Protein AF-A0A2V9QFV8-F1 (afdb_monomer)

Sequence (300 aa):
MTVFAVRDIGLRIAFPLWNANSLIAIIWGTLLFKELHRAGWLRWLGVVGGAVVMFAGALLLSLVSTSHSASEHPIRGVASALGAGLMFGSQYIPFRKAYITGLNPFTFLTFFTFGEMTTMTIVAVSFTGGWWPFWHQLTINSTILFWPLLGGFMWVVGDLFQNYAAKYVGISRGIPLSNTNQLWGLIWATMVFSELRGLTSNVYAQVAGGSLLMAAGALAIAFSSATANEYSSWKKAAQRESDLYGIEPAYVVARMEGRDVHASSARRTWLDWVLIGGATCIFVGFGVIARVPQMEIQWG

Structure (mmCIF, N/CA/C/O backbone):
data_AF-A0A2V9QFV8-F1
#
_entry.id   AF-A0A2V9QFV8-F1
#
loop_
_atom_site.group_PDB
_atom_site.id
_atom_site.type_symbol
_atom_site.label_atom_id
_atom_site.label_alt_id
_atom_site.label_comp_id
_atom_site.label_asym_id
_atom_site.label_entity_id
_atom_site.label_seq_id
_atom_site.pdbx_PDB_ins_code
_atom_site.Cartn_x
_atom_site.Cartn_y
_atom_site.Cartn_z
_atom_site.occupancy
_atom_site.B_iso_or_equiv
_atom_site.auth_seq_id
_atom_site.auth_comp_id
_atom_site.auth_asym_id
_atom_site.auth_atom_id
_atom_site.pdbx_PDB_model_num
ATOM 1 N N . MET A 1 1 ? -1.175 7.360 -12.690 1.00 49.62 1 MET A N 1
ATOM 2 C CA . MET A 1 1 ? -0.666 8.519 -11.915 1.00 49.62 1 MET A CA 1
ATOM 3 C C . MET A 1 1 ? 0.676 8.227 -11.270 1.00 49.62 1 MET A C 1
ATOM 5 O O . MET A 1 1 ? 1.599 8.986 -11.490 1.00 49.62 1 MET A O 1
ATOM 9 N N . THR A 1 2 ? 0.834 7.104 -10.576 1.00 48.47 2 THR A N 1
ATOM 10 C CA . THR A 1 2 ? 2.111 6.649 -9.993 1.00 48.47 2 THR A CA 1
ATOM 11 C C . THR A 1 2 ? 3.197 6.381 -11.028 1.00 48.47 2 THR A C 1
ATOM 13 O O . THR A 1 2 ? 4.322 6.822 -10.857 1.00 48.47 2 THR A O 1
ATOM 16 N N . VAL A 1 3 ? 2.839 5.749 -12.149 1.00 55.06 3 VAL A N 1
ATOM 17 C CA . VAL A 1 3 ? 3.748 5.543 -13.291 1.00 55.06 3 VAL A CA 1
ATOM 18 C C . VAL A 1 3 ? 4.227 6.879 -13.872 1.00 55.06 3 VAL A C 1
ATOM 20 O O . VAL A 1 3 ? 5.403 7.028 -14.177 1.00 55.06 3 VAL A O 1
ATOM 23 N N . PHE A 1 4 ? 3.342 7.877 -13.962 1.00 51.84 4 PHE A N 1
ATOM 24 C CA . PHE A 1 4 ? 3.698 9.225 -14.422 1.00 51.84 4 PHE A CA 1
ATOM 25 C C . PHE A 1 4 ? 4.537 9.986 -13.389 1.00 51.84 4 PHE A C 1
ATOM 27 O O . PHE A 1 4 ? 5.495 10.642 -13.770 1.00 51.84 4 PHE A O 1
ATOM 34 N N . ALA A 1 5 ? 4.250 9.830 -12.093 1.00 47.91 5 ALA A N 1
ATOM 35 C CA . ALA A 1 5 ? 5.069 10.383 -11.017 1.00 47.91 5 ALA A CA 1
ATOM 36 C C . ALA A 1 5 ? 6.492 9.815 -11.073 1.00 47.91 5 ALA A C 1
ATOM 38 O O . ALA A 1 5 ? 7.461 10.559 -11.152 1.00 47.91 5 ALA A O 1
ATOM 39 N N . VAL A 1 6 ? 6.624 8.491 -11.120 1.00 52.66 6 VAL A N 1
ATOM 40 C CA . VAL A 1 6 ? 7.926 7.825 -11.207 1.00 52.66 6 VAL A CA 1
ATOM 41 C C . VAL A 1 6 ? 8.680 8.227 -12.476 1.00 52.66 6 VAL A C 1
ATOM 43 O O . VAL A 1 6 ? 9.885 8.444 -12.409 1.00 52.66 6 VAL A O 1
ATOM 46 N N . ARG A 1 7 ? 7.986 8.384 -13.608 1.00 50.09 7 ARG A N 1
ATOM 47 C CA . ARG A 1 7 ? 8.595 8.821 -14.869 1.00 50.09 7 ARG A CA 1
ATOM 48 C C . ARG A 1 7 ? 9.060 10.282 -14.839 1.00 50.09 7 ARG A C 1
ATOM 50 O O . ARG A 1 7 ? 10.150 10.565 -15.314 1.00 50.09 7 ARG A O 1
ATOM 57 N N . ASP A 1 8 ? 8.250 11.194 -14.299 1.00 44.84 8 ASP A N 1
ATOM 58 C CA . ASP A 1 8 ? 8.458 12.640 -14.471 1.00 44.84 8 ASP A CA 1
ATOM 59 C C . ASP A 1 8 ? 9.279 13.274 -13.324 1.00 44.84 8 ASP A C 1
ATOM 61 O O . ASP A 1 8 ? 9.986 14.256 -13.545 1.00 44.84 8 ASP A O 1
ATOM 65 N N . ILE A 1 9 ? 9.224 12.727 -12.102 1.00 46.97 9 ILE A N 1
ATOM 66 C CA . ILE A 1 9 ? 9.982 13.218 -10.925 1.00 46.97 9 ILE A CA 1
ATOM 67 C C . ILE A 1 9 ? 10.899 12.158 -10.296 1.00 46.97 9 ILE A C 1
ATOM 69 O O . ILE A 1 9 ? 11.583 12.442 -9.312 1.00 46.97 9 ILE A O 1
ATOM 73 N N . GLY A 1 10 ? 10.940 10.944 -10.855 1.00 50.09 10 GLY A N 1
ATOM 74 C CA . GLY A 1 10 ? 11.723 9.832 -10.319 1.00 50.09 10 GLY A CA 1
ATOM 75 C C . GLY A 1 10 ? 11.104 9.203 -9.064 1.00 50.09 10 GLY A C 1
ATOM 76 O O . GLY A 1 10 ? 10.300 9.812 -8.352 1.00 50.09 10 GLY A O 1
ATOM 77 N N . LEU A 1 11 ? 11.525 7.972 -8.739 1.00 51.72 11 LEU A N 1
ATOM 78 C CA . LEU A 1 11 ? 11.133 7.282 -7.493 1.00 51.72 11 LEU A CA 1
ATOM 79 C C . LEU A 1 11 ? 11.431 8.149 -6.247 1.00 51.72 11 LEU A C 1
ATOM 81 O O . LEU A 1 11 ? 10.652 8.169 -5.299 1.00 51.72 11 LEU A O 1
ATOM 85 N N . ARG A 1 12 ? 12.506 8.944 -6.295 1.00 48.94 12 ARG A N 1
ATOM 86 C CA . ARG A 1 12 ? 13.067 9.745 -5.191 1.00 48.94 12 ARG A CA 1
ATOM 87 C C . ARG A 1 12 ? 12.146 10.858 -4.649 1.00 48.94 12 ARG A C 1
ATOM 89 O O . ARG A 1 12 ? 12.230 11.194 -3.467 1.00 48.94 12 ARG A O 1
ATOM 96 N N . ILE A 1 13 ? 11.251 11.407 -5.477 1.00 50.75 13 ILE A N 1
ATOM 97 C CA . ILE A 1 13 ? 10.273 12.449 -5.084 1.00 50.75 13 ILE A CA 1
ATOM 98 C C . ILE A 1 13 ? 8.866 11.851 -4.928 1.00 50.75 13 ILE A C 1
ATOM 100 O O . ILE A 1 13 ? 8.095 12.268 -4.061 1.00 50.75 13 ILE A O 1
ATOM 104 N N . ALA A 1 14 ? 8.531 10.831 -5.724 1.00 54.00 14 ALA A N 1
ATOM 105 C CA . ALA A 1 14 ? 7.216 10.197 -5.689 1.00 54.00 14 ALA A CA 1
ATOM 106 C C . ALA A 1 14 ? 6.939 9.467 -4.359 1.00 54.00 14 ALA A C 1
ATOM 108 O O . ALA A 1 14 ? 5.840 9.587 -3.822 1.00 54.00 14 ALA A O 1
ATOM 109 N N . PHE A 1 15 ? 7.927 8.758 -3.802 1.00 57.16 15 PHE A N 1
ATOM 110 C CA . PHE A 1 15 ? 7.812 7.998 -2.543 1.00 57.16 15 PHE A CA 1
ATOM 111 C C . PHE A 1 15 ? 7.379 8.825 -1.306 1.00 57.16 15 PHE A C 1
ATOM 113 O O . PHE A 1 15 ? 6.450 8.438 -0.598 1.00 57.16 15 PHE A O 1
ATOM 120 N N . PRO A 1 16 ? 8.002 9.973 -1.012 1.00 55.47 16 PRO A N 1
ATOM 121 C CA . PRO A 1 16 ? 7.642 10.803 0.141 1.00 55.47 16 PRO A CA 1
ATOM 122 C C . PRO A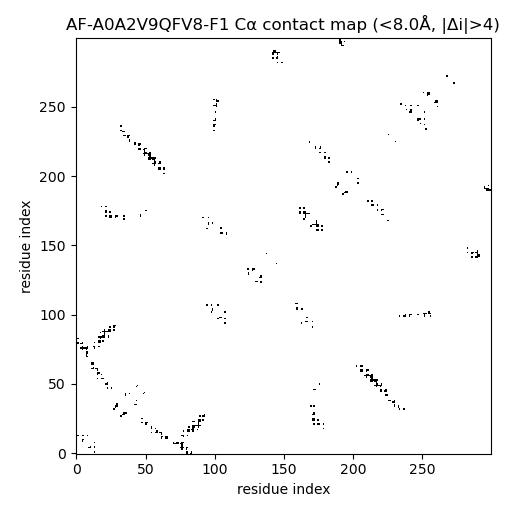 1 16 ? 6.298 11.511 -0.017 1.00 55.47 16 PRO A C 1
ATOM 124 O O . PRO A 1 16 ? 5.521 11.562 0.932 1.00 55.47 16 PRO A O 1
ATOM 127 N N . LEU A 1 17 ? 5.955 11.965 -1.222 1.00 59.50 17 LEU A N 1
ATOM 128 C CA . LEU A 1 17 ? 4.604 12.458 -1.513 1.00 59.50 17 LEU A CA 1
ATOM 129 C C . LEU A 1 17 ? 3.553 11.351 -1.353 1.00 59.50 17 LEU A C 1
ATOM 131 O O . LEU A 1 17 ? 2.441 11.609 -0.897 1.00 59.50 17 LEU A O 1
ATOM 135 N N . TRP A 1 18 ? 3.930 10.101 -1.623 1.00 64.19 18 TRP A N 1
ATOM 136 C CA . TRP A 1 18 ? 3.099 8.938 -1.338 1.00 64.19 18 TRP A CA 1
ATOM 137 C C . TRP A 1 18 ? 2.819 8.746 0.156 1.00 64.19 18 TRP A C 1
ATOM 139 O O . TRP A 1 18 ? 1.713 8.328 0.484 1.00 64.19 18 TRP A O 1
ATOM 149 N N . ASN A 1 19 ? 3.735 9.120 1.063 1.00 65.81 19 ASN A N 1
ATOM 150 C CA . ASN A 1 19 ? 3.506 9.050 2.519 1.00 65.81 19 ASN A CA 1
ATOM 151 C C . ASN A 1 19 ? 2.372 9.948 3.002 1.00 65.81 19 ASN A C 1
ATOM 153 O O . ASN A 1 19 ? 1.821 9.709 4.080 1.00 65.81 19 ASN A O 1
ATOM 157 N N . ALA A 1 20 ? 1.988 10.960 2.219 1.00 66.06 20 ALA A N 1
ATOM 158 C CA . ALA A 1 20 ? 0.793 11.740 2.513 1.00 66.06 20 ALA A CA 1
ATOM 159 C C . ALA A 1 20 ? -0.456 10.841 2.601 1.00 66.06 20 ALA A C 1
ATOM 161 O O . ALA A 1 20 ? -1.407 11.195 3.297 1.00 66.06 20 ALA A O 1
ATOM 162 N N . ASN A 1 21 ? -0.435 9.645 1.988 1.00 73.56 21 ASN A N 1
ATOM 163 C CA . ASN A 1 21 ? -1.492 8.645 2.124 1.00 73.56 21 ASN A CA 1
ATOM 164 C C . ASN A 1 21 ? -1.805 8.301 3.589 1.00 73.56 21 ASN A C 1
ATOM 166 O O . ASN A 1 21 ? -2.965 8.084 3.915 1.00 73.56 21 ASN A O 1
ATOM 170 N N . SER A 1 22 ? -0.807 8.297 4.476 1.00 72.44 22 SER A N 1
ATOM 171 C CA . SER A 1 22 ? -0.942 7.906 5.878 1.00 72.44 22 SER A CA 1
ATOM 172 C C . SER A 1 22 ? -1.619 9.016 6.675 1.00 72.44 22 SER A C 1
ATOM 174 O O . SER A 1 22 ? -2.499 8.746 7.489 1.00 72.44 22 SER A O 1
ATOM 176 N N . LEU A 1 23 ? -1.290 10.276 6.373 1.00 78.06 23 LEU A N 1
ATOM 177 C CA . LEU A 1 23 ? -1.975 11.443 6.933 1.00 78.06 23 LEU A CA 1
ATOM 178 C C . LEU A 1 23 ? -3.434 11.495 6.465 1.00 78.06 23 LEU A C 1
ATOM 180 O O . LEU A 1 23 ? -4.340 11.664 7.279 1.00 78.06 23 LEU A O 1
ATOM 184 N N . ILE A 1 24 ? -3.676 11.268 5.172 1.00 77.81 24 ILE A N 1
ATOM 185 C CA . ILE A 1 24 ? -5.025 11.222 4.591 1.00 77.81 24 ILE A CA 1
ATOM 186 C C . ILE A 1 24 ? -5.833 10.054 5.177 1.00 77.81 24 ILE A C 1
ATOM 188 O O . ILE A 1 24 ? -7.003 10.222 5.515 1.00 77.81 24 ILE A O 1
ATOM 192 N N . ALA A 1 25 ? -5.208 8.894 5.384 1.00 72.44 25 ALA A N 1
ATOM 193 C CA . ALA A 1 25 ? -5.832 7.747 6.037 1.00 72.44 25 ALA A CA 1
ATOM 194 C C . ALA A 1 25 ? -6.237 8.059 7.487 1.00 72.44 25 ALA A C 1
ATOM 196 O O . ALA A 1 25 ? -7.326 7.677 7.913 1.00 72.44 25 ALA A O 1
ATOM 197 N N . ILE A 1 26 ? -5.407 8.786 8.244 1.00 77.19 26 ILE A N 1
ATOM 198 C CA . ILE A 1 26 ? -5.740 9.233 9.607 1.00 77.19 26 ILE A CA 1
ATOM 199 C C . ILE A 1 26 ? -6.903 10.235 9.583 1.00 77.19 26 ILE A C 1
ATOM 201 O O . ILE A 1 26 ? -7.826 10.116 10.391 1.00 77.19 26 ILE A O 1
ATOM 205 N N . ILE A 1 27 ? -6.916 11.177 8.635 1.00 80.38 27 ILE A N 1
ATOM 206 C CA . ILE A 1 27 ? -8.028 12.124 8.453 1.00 80.38 27 ILE A CA 1
ATOM 207 C C . ILE A 1 27 ? -9.335 11.366 8.179 1.00 80.38 27 ILE A C 1
ATOM 209 O O . ILE A 1 27 ? -10.336 11.593 8.855 1.00 80.38 27 ILE A O 1
ATOM 213 N N . TRP A 1 28 ? -9.340 10.403 7.256 1.00 76.88 28 TRP A N 1
ATOM 214 C CA . TRP A 1 28 ? -10.547 9.622 6.978 1.00 76.88 28 TRP A CA 1
ATOM 215 C C . TRP A 1 28 ? -10.947 8.692 8.128 1.00 76.88 28 TRP A C 1
ATOM 217 O O . TRP A 1 28 ? -12.133 8.593 8.446 1.00 76.88 28 TRP A O 1
ATOM 227 N N . GLY A 1 29 ? -9.977 8.062 8.796 1.00 69.94 29 GLY A N 1
ATOM 228 C CA . GLY A 1 29 ? -10.193 7.253 9.999 1.00 69.94 29 GLY A CA 1
ATOM 229 C C . GLY A 1 29 ? -10.891 8.042 11.109 1.00 69.94 29 GLY A C 1
ATOM 230 O O . GLY A 1 29 ? -11.878 7.583 11.691 1.00 69.94 29 GLY A O 1
ATOM 231 N N . THR A 1 30 ? -10.429 9.268 11.352 1.00 73.62 30 THR A N 1
ATOM 232 C CA . THR A 1 30 ? -10.993 10.163 12.372 1.00 73.62 30 THR A CA 1
ATOM 233 C C . THR A 1 30 ? -12.361 10.724 11.975 1.00 73.62 30 THR A C 1
ATOM 235 O O . THR A 1 30 ? -13.278 10.699 12.797 1.00 73.62 30 THR A O 1
ATOM 238 N N . LEU A 1 31 ? -12.544 11.174 10.728 1.00 74.94 31 LEU A N 1
ATOM 239 C CA . LEU A 1 31 ? -13.792 11.800 10.269 1.00 74.94 31 LEU A CA 1
ATOM 240 C C . LEU A 1 31 ? -14.931 10.797 10.030 1.00 74.94 31 LEU A C 1
ATOM 242 O O . LEU A 1 31 ? -16.043 11.001 10.518 1.00 74.94 31 LEU A O 1
ATOM 246 N N . LEU A 1 32 ? -14.677 9.714 9.287 1.00 68.88 32 LEU A N 1
ATOM 247 C CA . LEU A 1 32 ? -15.729 8.792 8.832 1.00 68.88 32 LEU A CA 1
ATOM 248 C C . LEU A 1 32 ? -15.987 7.654 9.818 1.00 68.88 32 LEU A C 1
ATOM 250 O O . LEU A 1 32 ? -17.136 7.256 10.029 1.00 68.88 32 LEU A O 1
ATOM 254 N N . PHE A 1 33 ? -14.925 7.146 10.443 1.00 68.06 33 PHE A N 1
ATOM 255 C CA . PHE A 1 33 ? -14.995 5.979 11.325 1.00 68.06 33 PHE A CA 1
ATOM 256 C C . PHE A 1 33 ? -14.918 6.346 12.811 1.00 68.06 33 PHE A C 1
ATOM 258 O O . PHE A 1 33 ? -15.061 5.471 13.667 1.00 68.06 33 PHE A O 1
ATOM 265 N N . LYS A 1 34 ? -14.744 7.640 13.130 1.00 67.44 34 LYS A N 1
ATOM 266 C CA . LYS A 1 34 ? -14.573 8.151 14.500 1.00 67.44 34 LYS A CA 1
ATOM 267 C C . LYS A 1 34 ? -13.474 7.400 15.262 1.00 67.44 34 LYS A C 1
ATOM 269 O O . LYS A 1 34 ? -13.554 7.229 16.483 1.00 67.44 34 LYS A O 1
ATOM 274 N N . GLU A 1 35 ? -12.450 6.939 14.542 1.00 63.59 35 GLU A N 1
ATOM 275 C CA . GLU A 1 35 ? -11.231 6.401 15.138 1.00 63.59 35 GLU A CA 1
ATOM 276 C C . GLU A 1 35 ? -10.559 7.540 15.922 1.00 63.59 35 GLU A C 1
ATOM 278 O O . GLU A 1 35 ? -10.618 8.696 15.516 1.00 63.59 35 GLU A O 1
ATOM 283 N N . LEU A 1 36 ? -10.014 7.246 17.105 1.00 62.50 36 LEU A N 1
ATOM 284 C CA . LEU A 1 36 ? -9.445 8.224 18.052 1.00 62.50 36 LEU A CA 1
ATOM 285 C C . LEU A 1 36 ? -10.424 9.185 18.764 1.00 62.50 36 LEU A C 1
ATOM 287 O O . LEU A 1 36 ? -9.995 9.892 19.670 1.00 62.50 36 LEU A O 1
ATOM 291 N N . HIS A 1 37 ? -11.734 9.185 18.480 1.00 61.59 37 HIS A N 1
ATOM 292 C CA . HIS A 1 37 ? -12.689 10.122 19.117 1.00 61.59 37 HIS A CA 1
ATOM 293 C C . HIS A 1 37 ? -12.835 9.943 20.646 1.00 61.59 37 HIS A C 1
ATOM 295 O O . HIS A 1 37 ? -13.287 10.840 21.350 1.00 61.59 37 HIS A O 1
ATOM 301 N N . ARG A 1 38 ? -12.463 8.770 21.172 1.00 60.91 38 ARG A N 1
ATOM 302 C CA . ARG A 1 38 ? -12.381 8.476 22.617 1.00 60.91 38 ARG A CA 1
ATOM 303 C C . ARG A 1 38 ? -10.961 8.125 23.068 1.00 60.91 38 ARG A C 1
ATOM 305 O O . ARG A 1 38 ? -10.776 7.628 24.179 1.00 60.91 38 ARG A O 1
ATOM 312 N N . ALA A 1 39 ? -9.972 8.330 22.202 1.00 59.09 39 ALA A N 1
ATOM 313 C CA . ALA A 1 39 ? -8.581 8.153 22.573 1.00 59.09 39 ALA A CA 1
ATOM 314 C C . ALA A 1 39 ? -8.183 9.306 23.495 1.00 59.09 39 ALA A C 1
ATOM 316 O O . ALA A 1 39 ? -8.445 10.468 23.193 1.00 59.09 39 ALA A O 1
ATOM 317 N N . GLY A 1 40 ? -7.556 8.995 24.631 1.00 67.94 40 GLY A N 1
ATOM 318 C CA . GLY A 1 40 ? -6.970 10.031 25.479 1.00 67.94 40 GLY A CA 1
ATOM 319 C C . GLY A 1 40 ? -5.957 10.874 24.695 1.00 67.94 40 GLY A C 1
ATOM 320 O O . GLY A 1 40 ? -5.329 10.380 23.755 1.00 67.94 40 GLY A O 1
ATOM 321 N N . TRP A 1 41 ? -5.776 12.133 25.100 1.00 73.56 41 TRP A N 1
ATOM 322 C CA . TRP A 1 41 ? -4.974 13.127 24.371 1.00 73.56 41 TRP A CA 1
ATOM 323 C C . TRP A 1 41 ? -3.546 12.643 24.033 1.00 73.56 41 TRP A C 1
ATOM 325 O O . TRP A 1 41 ? -3.060 12.871 22.929 1.00 73.56 41 TRP A O 1
ATOM 335 N N . LEU A 1 42 ? -2.920 11.874 24.936 1.00 70.19 42 LEU A N 1
ATOM 336 C CA . LEU A 1 42 ? -1.587 11.280 24.760 1.00 70.19 42 LEU A CA 1
ATOM 337 C C . LEU A 1 42 ? -1.498 10.344 23.546 1.00 70.19 42 LEU A C 1
ATOM 339 O O . LEU A 1 42 ? -0.464 10.264 22.893 1.00 70.19 42 LEU A O 1
ATOM 343 N N . ARG A 1 43 ? -2.579 9.633 23.215 1.00 71.69 43 ARG A N 1
ATOM 344 C CA . ARG A 1 43 ? -2.611 8.710 22.069 1.00 71.69 43 ARG A CA 1
ATOM 345 C C . ARG A 1 43 ? -2.947 9.411 20.776 1.00 71.69 43 ARG A C 1
ATOM 347 O O . ARG A 1 43 ? -2.434 9.023 19.734 1.00 71.69 43 ARG A O 1
ATOM 354 N N . TRP A 1 44 ? -3.778 10.444 20.853 1.00 78.06 44 TRP A N 1
ATOM 355 C CA . TRP A 1 44 ? -3.993 11.327 19.719 1.00 78.06 44 TRP A CA 1
ATOM 356 C C . TRP A 1 44 ? -2.664 11.966 19.299 1.00 78.06 44 TRP A C 1
ATOM 358 O O . TRP A 1 44 ? -2.292 11.879 18.132 1.00 78.06 44 TRP A O 1
ATOM 368 N N . LEU A 1 45 ? -1.885 12.466 20.266 1.00 78.19 45 LEU A N 1
ATOM 369 C CA . LEU A 1 45 ? -0.510 12.903 20.029 1.00 78.19 45 LEU A CA 1
ATOM 370 C C . LEU A 1 45 ? 0.403 11.784 19.520 1.00 78.19 45 LEU A C 1
ATOM 372 O O . LEU A 1 45 ? 1.178 12.028 18.606 1.00 78.19 45 LEU A O 1
ATOM 376 N N . GLY A 1 46 ? 0.325 10.572 20.072 1.00 76.81 46 GLY A N 1
ATOM 377 C CA . GLY A 1 46 ? 1.147 9.446 19.615 1.00 76.81 46 GLY A CA 1
ATOM 378 C C . GLY A 1 46 ? 0.900 9.077 18.148 1.00 76.81 46 GLY A C 1
ATOM 379 O O . GLY A 1 46 ? 1.850 8.902 17.392 1.00 76.81 46 GLY A O 1
ATOM 380 N N . VAL A 1 47 ? -0.367 9.026 17.720 1.00 74.75 47 VAL A N 1
ATOM 381 C CA . VAL A 1 47 ? -0.733 8.676 16.338 1.00 74.75 47 VAL A CA 1
ATOM 382 C C . VAL A 1 47 ? -0.481 9.832 15.375 1.00 74.75 47 VAL A C 1
ATOM 384 O O . VAL A 1 47 ? 0.193 9.650 14.365 1.00 74.75 47 VAL A O 1
ATOM 387 N N . VAL A 1 48 ? -1.003 11.024 15.675 1.00 80.69 48 VAL A N 1
ATOM 388 C CA . VAL A 1 48 ? -0.876 12.188 14.786 1.00 80.69 48 VAL A CA 1
ATOM 389 C C . VAL A 1 48 ? 0.557 12.706 14.790 1.00 80.69 48 VAL A C 1
ATOM 391 O O . VAL A 1 48 ? 1.134 12.918 13.728 1.00 80.69 48 VAL A O 1
ATOM 394 N N . GLY A 1 49 ? 1.163 12.847 15.969 1.00 81.50 49 GLY A N 1
ATOM 395 C CA . GLY A 1 49 ? 2.563 13.236 16.111 1.00 81.50 49 GLY A CA 1
ATOM 396 C C . GLY A 1 49 ? 3.500 12.205 15.492 1.00 81.50 49 GLY A C 1
ATOM 397 O O . GLY A 1 49 ? 4.378 12.583 14.724 1.00 81.50 49 GLY A O 1
ATOM 398 N N . GLY A 1 50 ? 3.267 10.909 15.723 1.00 79.62 50 GLY A N 1
ATOM 399 C CA . GLY A 1 50 ? 4.030 9.841 15.076 1.00 79.62 50 GLY A CA 1
ATOM 400 C C . GLY A 1 50 ? 3.934 9.891 13.551 1.00 79.62 50 GLY A C 1
ATOM 401 O O . GLY A 1 50 ? 4.957 9.833 12.875 1.00 79.62 50 GLY A O 1
ATOM 402 N N . ALA A 1 51 ? 2.738 10.094 12.993 1.00 79.50 51 ALA A N 1
ATOM 403 C CA . ALA A 1 51 ? 2.544 10.191 11.547 1.00 79.50 51 ALA A CA 1
ATOM 404 C C . ALA A 1 51 ? 3.192 11.443 10.936 1.00 79.50 51 ALA A C 1
ATOM 406 O O . ALA A 1 51 ? 3.774 11.364 9.856 1.00 79.50 51 ALA A O 1
ATOM 407 N N . VAL A 1 52 ? 3.144 12.585 11.631 1.00 82.25 52 VAL A N 1
ATOM 408 C CA . VAL A 1 52 ? 3.843 13.812 11.216 1.00 82.25 52 VAL A CA 1
ATOM 409 C C . VAL A 1 52 ? 5.356 13.611 11.248 1.00 82.25 52 VAL A C 1
ATOM 411 O O . VAL A 1 52 ? 6.035 13.999 10.303 1.00 82.25 52 VAL A O 1
ATOM 414 N N . VAL A 1 53 ? 5.889 12.959 12.286 1.00 84.12 53 VAL A N 1
ATOM 415 C CA . VAL A 1 53 ? 7.320 12.638 12.392 1.00 84.12 53 VAL A CA 1
ATOM 416 C C . VAL A 1 53 ? 7.750 11.663 11.292 1.00 84.12 53 VAL A C 1
ATOM 418 O O . VAL A 1 53 ? 8.780 11.888 10.660 1.00 84.12 53 VAL A O 1
ATOM 421 N N . MET A 1 54 ? 6.949 10.632 10.994 1.00 78.00 54 MET A N 1
ATOM 422 C CA . MET A 1 54 ? 7.205 9.728 9.864 1.00 78.00 54 MET A CA 1
ATOM 423 C C . MET A 1 54 ? 7.203 10.475 8.530 1.00 78.00 54 MET A C 1
ATOM 425 O O . MET A 1 54 ? 8.111 10.288 7.723 1.00 78.00 54 MET A O 1
ATOM 429 N N . PHE A 1 55 ? 6.216 11.345 8.308 1.00 80.38 55 PHE A N 1
ATOM 430 C CA . PHE A 1 55 ? 6.128 12.152 7.095 1.00 80.38 55 PHE A CA 1
ATOM 431 C C . PHE A 1 55 ? 7.317 13.112 6.960 1.00 80.38 55 PHE A C 1
ATOM 433 O O . PHE A 1 55 ? 7.891 13.223 5.881 1.00 80.38 55 PHE A O 1
ATOM 440 N N . ALA A 1 56 ? 7.736 13.757 8.052 1.00 81.00 56 ALA A N 1
ATOM 441 C CA . ALA A 1 56 ? 8.912 14.621 8.076 1.00 81.00 56 ALA A CA 1
ATOM 442 C C . ALA A 1 56 ? 10.204 13.838 7.798 1.00 81.00 56 ALA A C 1
ATOM 444 O O . ALA A 1 56 ? 11.031 14.296 7.015 1.00 81.00 56 ALA A O 1
ATOM 445 N N . GLY A 1 57 ? 10.360 12.642 8.378 1.00 74.25 57 GLY A N 1
ATOM 446 C CA . GLY A 1 57 ? 11.482 11.744 8.095 1.00 74.25 57 GLY A CA 1
ATOM 447 C C . GLY A 1 57 ? 11.538 11.342 6.619 1.00 74.25 57 GLY A C 1
ATOM 448 O O . GLY A 1 57 ? 12.584 11.477 5.987 1.00 74.25 57 GLY A O 1
ATOM 449 N N . ALA A 1 58 ? 10.402 10.952 6.038 1.00 71.81 58 ALA A N 1
ATOM 450 C CA . ALA A 1 58 ? 10.303 10.640 4.614 1.00 71.81 58 ALA A CA 1
ATOM 451 C C . ALA A 1 58 ? 10.600 11.862 3.725 1.00 71.81 58 ALA A C 1
ATOM 453 O O . ALA A 1 58 ? 11.309 11.748 2.725 1.00 71.81 58 ALA A O 1
ATOM 454 N N . LEU A 1 59 ? 10.101 13.047 4.093 1.00 73.94 59 LEU A N 1
ATOM 455 C CA . LEU A 1 59 ? 10.367 14.291 3.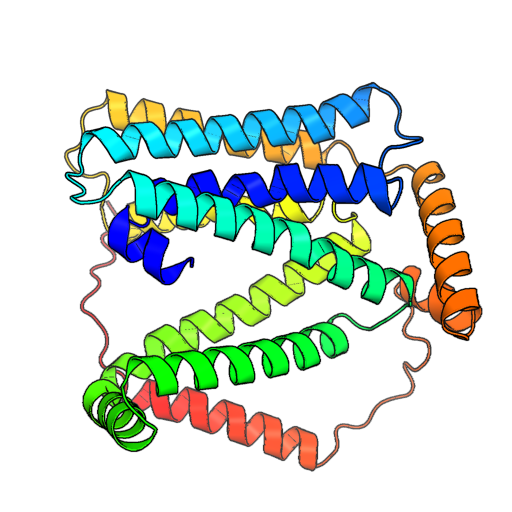370 1.00 73.94 59 LEU A CA 1
ATOM 456 C C . LEU A 1 59 ? 11.855 14.658 3.412 1.00 73.94 59 LEU A C 1
ATOM 458 O O . LEU A 1 59 ? 12.414 15.026 2.382 1.00 73.94 59 LEU A O 1
ATOM 462 N N . LEU A 1 60 ? 12.512 14.505 4.565 1.00 72.44 60 LEU A N 1
ATOM 463 C CA . LEU A 1 60 ? 13.957 14.689 4.687 1.00 72.44 60 LEU A CA 1
ATOM 464 C C . LEU A 1 60 ? 14.708 13.719 3.769 1.00 72.44 60 LEU A C 1
ATOM 466 O O . LEU A 1 60 ? 15.526 14.174 2.977 1.00 72.44 60 LEU A O 1
ATOM 470 N N . LEU A 1 61 ? 14.376 12.422 3.785 1.00 66.94 61 LEU A N 1
ATOM 471 C CA . LEU A 1 61 ? 14.959 11.439 2.857 1.00 66.94 61 LEU A CA 1
ATOM 472 C C . LEU A 1 61 ? 14.757 11.835 1.381 1.00 66.94 61 LEU A 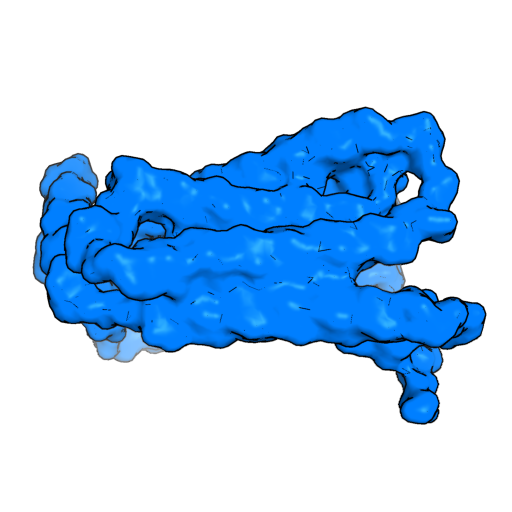C 1
ATOM 474 O O . LEU A 1 61 ? 15.659 11.654 0.557 1.00 66.94 61 LEU A O 1
ATOM 478 N N . SER A 1 62 ? 13.607 12.434 1.048 1.00 64.38 62 SER A N 1
ATOM 479 C CA . SER A 1 62 ? 13.344 12.975 -0.290 1.00 64.38 62 SER A CA 1
ATOM 480 C C . SER A 1 62 ? 14.287 14.096 -0.671 1.00 64.38 62 SER A C 1
ATOM 482 O O . SER A 1 62 ? 14.911 14.047 -1.727 1.00 64.38 62 SER A O 1
ATOM 484 N N . LEU A 1 63 ? 14.360 15.127 0.175 1.00 63.97 63 LEU A N 1
ATOM 485 C CA . LEU A 1 63 ? 15.033 16.383 -0.132 1.00 63.97 63 LEU A CA 1
ATOM 486 C C . LEU A 1 63 ? 16.526 16.145 -0.351 1.00 63.97 63 LEU A C 1
ATOM 488 O O . LEU A 1 63 ? 17.113 16.680 -1.287 1.00 63.97 63 LEU A O 1
ATOM 492 N N . VAL A 1 64 ? 17.107 15.241 0.431 1.00 60.56 64 VAL A N 1
ATOM 493 C CA . VAL A 1 64 ? 18.490 14.773 0.286 1.00 60.56 64 VAL A CA 1
ATOM 494 C C . VAL A 1 64 ? 18.723 14.136 -1.087 1.00 60.56 64 VAL A C 1
ATOM 496 O O . VAL A 1 64 ? 19.748 14.366 -1.730 1.00 60.56 64 VAL A O 1
ATOM 499 N N . SER A 1 65 ? 17.734 13.384 -1.568 1.00 53.47 65 SER A N 1
ATOM 500 C CA . SER A 1 65 ? 17.760 12.727 -2.874 1.00 53.47 65 SER A CA 1
ATOM 501 C C . SER A 1 65 ? 17.507 13.701 -4.039 1.00 53.47 65 SER A C 1
ATOM 503 O O . SER A 1 65 ? 17.949 13.437 -5.157 1.00 53.47 65 SER A O 1
ATOM 505 N N . THR A 1 66 ? 16.829 14.836 -3.800 1.00 51.94 66 THR A N 1
ATOM 506 C CA . THR A 1 66 ? 16.490 15.840 -4.834 1.00 51.94 66 THR A CA 1
ATOM 507 C C . THR A 1 66 ? 17.663 16.697 -5.295 1.00 51.94 66 THR A C 1
ATOM 509 O O . THR A 1 66 ? 17.677 17.128 -6.446 1.00 51.94 66 THR A O 1
ATOM 512 N N . SER A 1 67 ? 18.686 16.885 -4.457 1.00 49.41 67 SER A N 1
ATOM 513 C CA . SER A 1 67 ? 19.857 17.719 -4.773 1.00 49.41 67 SER A CA 1
ATOM 514 C C . SER A 1 67 ? 20.700 17.196 -5.952 1.00 49.41 67 SER A C 1
ATOM 516 O O . SER A 1 67 ? 21.643 17.862 -6.365 1.00 49.41 67 SER A O 1
ATOM 518 N N . HIS A 1 68 ? 20.378 16.009 -6.486 1.00 47.62 68 HIS A N 1
ATOM 519 C CA . HIS A 1 68 ? 21.158 15.283 -7.493 1.00 47.62 68 HIS A CA 1
ATOM 520 C C . HIS A 1 68 ? 20.333 14.853 -8.728 1.00 47.62 68 HIS A C 1
ATOM 522 O O . HIS A 1 68 ? 20.694 13.885 -9.397 1.00 47.62 68 HIS A O 1
ATOM 528 N N . SER A 1 69 ? 19.194 15.486 -9.047 1.00 46.09 69 SER A N 1
ATOM 529 C CA . SER A 1 69 ? 18.382 15.083 -10.216 1.00 46.09 69 SER A CA 1
ATOM 530 C C . SER A 1 69 ? 17.767 16.265 -10.971 1.00 46.09 69 SER A C 1
ATOM 532 O O . SER A 1 69 ? 16.986 17.033 -10.419 1.00 46.09 69 SER A O 1
ATOM 534 N N . ALA A 1 70 ? 18.097 16.383 -12.261 1.00 46.56 70 ALA A N 1
ATOM 535 C CA . ALA A 1 70 ? 17.475 17.321 -13.192 1.00 46.56 70 ALA A CA 1
ATOM 536 C C . ALA A 1 70 ? 16.193 16.692 -13.773 1.00 46.56 70 ALA A C 1
ATOM 538 O O . ALA A 1 70 ? 16.269 15.744 -14.549 1.00 46.56 70 ALA A O 1
ATOM 539 N N . SER A 1 71 ? 15.015 17.185 -13.375 1.00 54.38 71 SER A N 1
ATOM 540 C CA . SER A 1 71 ? 13.718 16.801 -13.962 1.00 54.38 71 SER A CA 1
ATOM 541 C C . SER A 1 71 ? 13.223 17.913 -14.892 1.00 54.38 71 SER A C 1
ATOM 543 O O . SER A 1 71 ? 13.198 19.078 -14.497 1.00 54.38 71 SER A O 1
ATOM 545 N N . GLU A 1 72 ? 12.803 17.560 -16.113 1.00 50.81 72 GLU A N 1
ATOM 546 C CA . GLU A 1 72 ? 12.281 18.508 -17.113 1.00 50.81 72 GLU A CA 1
ATOM 547 C C . GLU A 1 72 ? 10.867 19.034 -16.778 1.00 50.81 72 GLU A C 1
ATOM 549 O O . GLU A 1 72 ? 10.497 20.128 -17.212 1.00 50.81 72 GLU A O 1
ATOM 554 N N . HIS A 1 73 ? 10.061 18.309 -15.983 1.00 61.25 73 HIS A N 1
ATOM 555 C CA . HIS A 1 73 ? 8.655 18.659 -15.690 1.00 61.25 73 HIS A CA 1
ATOM 556 C C . HIS A 1 73 ? 8.232 18.441 -14.215 1.00 61.25 73 HIS A C 1
ATOM 558 O O . HIS A 1 73 ? 7.283 17.697 -13.931 1.00 61.25 73 HIS A O 1
ATOM 564 N N . PRO A 1 74 ? 8.853 19.147 -13.253 1.00 61.47 74 PRO A N 1
ATOM 565 C CA . PRO A 1 74 ? 8.669 18.911 -11.817 1.00 61.47 74 PRO A CA 1
ATOM 566 C C . PRO A 1 74 ? 7.229 19.124 -11.315 1.00 61.47 74 PRO A C 1
ATOM 568 O O . PRO A 1 74 ? 6.745 18.366 -10.477 1.00 61.47 74 PRO A O 1
ATOM 571 N N . ILE A 1 75 ? 6.496 20.101 -11.860 1.00 66.06 75 ILE A N 1
ATOM 572 C CA . ILE A 1 75 ? 5.126 20.428 -11.414 1.00 66.06 75 ILE A CA 1
ATOM 573 C C . ILE A 1 75 ? 4.138 19.290 -11.725 1.00 66.06 75 ILE A C 1
ATOM 575 O O . ILE A 1 75 ? 3.285 18.965 -10.897 1.00 66.06 75 ILE A O 1
ATOM 579 N N . ARG A 1 76 ? 4.259 18.651 -12.898 1.00 64.94 76 ARG A N 1
ATOM 580 C CA . ARG A 1 76 ? 3.379 17.537 -13.296 1.00 64.94 76 ARG A CA 1
ATOM 581 C C . ARG A 1 76 ? 3.622 16.304 -12.434 1.00 64.94 76 ARG A C 1
ATOM 583 O O . ARG A 1 76 ? 2.662 15.678 -11.986 1.00 64.94 76 ARG A O 1
ATOM 590 N N . GLY A 1 77 ? 4.884 16.007 -12.134 1.00 62.66 77 GLY A N 1
ATOM 591 C CA . GLY A 1 77 ? 5.222 14.909 -11.239 1.00 62.66 77 GLY A CA 1
ATOM 592 C C . GLY A 1 77 ? 4.717 15.142 -9.814 1.00 62.66 77 GLY A C 1
ATOM 593 O O . GLY A 1 77 ? 4.070 14.253 -9.263 1.00 62.66 77 GLY A O 1
ATOM 594 N N . VAL A 1 78 ? 4.882 16.346 -9.251 1.00 65.75 78 VAL A N 1
ATOM 595 C CA . VAL A 1 78 ? 4.336 16.687 -7.921 1.00 65.75 78 VAL A CA 1
ATOM 596 C C . VAL A 1 78 ? 2.812 16.548 -7.890 1.00 65.75 78 VAL A C 1
ATOM 598 O O . VAL A 1 78 ? 2.276 15.897 -6.993 1.00 65.75 78 VAL A O 1
ATOM 601 N N . ALA A 1 79 ? 2.104 17.079 -8.893 1.00 70.31 79 ALA A N 1
ATOM 602 C CA . ALA A 1 79 ? 0.651 16.940 -8.990 1.00 70.31 79 ALA A CA 1
ATOM 603 C C . ALA A 1 79 ? 0.216 15.466 -9.080 1.00 70.31 79 ALA A C 1
ATOM 605 O O . ALA A 1 79 ? -0.731 15.049 -8.412 1.00 70.31 79 ALA A O 1
ATOM 606 N N . SER A 1 80 ? 0.935 14.651 -9.856 1.00 69.25 80 SER A N 1
ATOM 607 C CA . SER A 1 80 ? 0.641 13.222 -9.993 1.00 69.25 80 SER A CA 1
ATOM 608 C C . SER A 1 80 ? 0.922 12.421 -8.715 1.00 69.25 80 SER A C 1
ATOM 610 O O . SER A 1 80 ? 0.172 11.493 -8.409 1.00 69.25 80 SER A O 1
ATOM 612 N N . ALA A 1 81 ? 1.940 12.799 -7.937 1.00 66.12 81 ALA A N 1
ATOM 613 C CA . ALA A 1 81 ? 2.276 12.156 -6.673 1.00 66.12 81 ALA A CA 1
ATOM 614 C C . ALA A 1 81 ? 1.320 12.558 -5.540 1.00 66.12 81 ALA A C 1
ATOM 616 O O . ALA A 1 81 ? 0.910 11.698 -4.768 1.00 66.12 81 ALA A O 1
ATOM 617 N N . LEU A 1 82 ? 0.878 13.820 -5.488 1.00 70.06 82 LEU A N 1
ATOM 618 C CA . LEU A 1 82 ? -0.203 14.247 -4.591 1.00 70.06 82 LEU A CA 1
ATOM 619 C C . LEU A 1 82 ? -1.529 13.568 -4.950 1.00 70.06 82 LEU A C 1
ATOM 621 O O . LEU A 1 82 ? -2.223 13.063 -4.070 1.00 70.06 82 LEU A O 1
ATOM 625 N N . GLY A 1 83 ? -1.860 13.501 -6.243 1.00 75.81 83 GLY A N 1
ATOM 626 C CA . GLY A 1 83 ? -3.039 12.787 -6.730 1.00 75.81 83 GLY A CA 1
ATOM 627 C C . GLY A 1 83 ? -2.990 11.296 -6.392 1.00 75.81 83 GLY A C 1
ATOM 628 O O . GLY A 1 83 ? -3.990 10.732 -5.953 1.00 75.81 83 GLY A O 1
ATOM 629 N N . ALA A 1 84 ? -1.818 10.666 -6.518 1.00 74.38 84 ALA A N 1
ATOM 630 C CA . ALA A 1 84 ? -1.600 9.310 -6.037 1.00 74.38 84 ALA A CA 1
ATOM 631 C C . ALA A 1 84 ? -1.809 9.238 -4.518 1.00 74.38 84 ALA A C 1
ATOM 633 O O . ALA A 1 84 ? -2.675 8.490 -4.084 1.00 74.38 84 ALA A O 1
ATOM 634 N N . GLY A 1 85 ? -1.112 10.042 -3.713 1.00 71.19 85 GLY A N 1
ATOM 635 C CA . GLY A 1 85 ? -1.267 10.065 -2.254 1.00 71.19 85 GLY A CA 1
ATOM 636 C C . GLY A 1 85 ? -2.727 10.202 -1.806 1.00 71.19 85 GLY A C 1
ATOM 637 O O . GLY A 1 85 ? -3.162 9.475 -0.915 1.00 71.19 85 GLY A O 1
ATOM 638 N N . LEU A 1 86 ? -3.511 11.043 -2.487 1.00 78.75 86 LEU A N 1
ATOM 639 C CA . LEU A 1 86 ? -4.950 11.178 -2.266 1.00 78.75 86 LEU A CA 1
ATOM 640 C C . LEU A 1 86 ? -5.722 9.904 -2.614 1.00 78.75 86 LEU A C 1
ATOM 642 O O . LEU A 1 86 ? -6.508 9.442 -1.796 1.00 78.75 86 LEU A O 1
ATOM 646 N N . MET A 1 87 ? -5.505 9.314 -3.791 1.00 81.44 87 MET A N 1
ATOM 647 C CA . MET A 1 87 ? -6.179 8.069 -4.183 1.00 81.44 87 MET A CA 1
ATOM 648 C C . MET A 1 87 ? -5.799 6.902 -3.261 1.00 81.44 87 MET A C 1
ATOM 650 O O . MET A 1 87 ? -6.683 6.196 -2.780 1.00 81.44 87 MET A O 1
ATOM 654 N N . PHE A 1 88 ? -4.509 6.751 -2.941 1.00 77.56 88 PHE A N 1
ATOM 655 C CA . PHE A 1 88 ? -4.003 5.740 -2.010 1.00 77.56 88 PHE A CA 1
ATOM 656 C C . PHE A 1 88 ? -4.484 5.972 -0.576 1.00 77.56 88 PHE A C 1
ATOM 658 O O . PHE A 1 88 ? -4.668 5.003 0.147 1.00 77.56 88 PHE A O 1
ATOM 665 N N . GLY A 1 89 ? -4.700 7.217 -0.150 1.00 75.44 89 GLY A N 1
ATOM 666 C CA . GLY A 1 89 ? -5.308 7.532 1.143 1.00 75.44 89 GLY A CA 1
ATOM 667 C C . GLY A 1 89 ? -6.820 7.278 1.166 1.00 75.44 89 GLY A C 1
ATOM 668 O O . GLY A 1 89 ? -7.364 6.792 2.155 1.00 75.44 89 GLY A O 1
ATOM 669 N N . SER A 1 90 ? -7.512 7.572 0.065 1.00 79.75 90 SER A N 1
ATOM 670 C CA . SER A 1 90 ? -8.967 7.437 -0.049 1.00 79.75 90 SER A CA 1
ATOM 671 C C . SER A 1 90 ? -9.429 5.999 -0.272 1.00 79.75 90 SER A C 1
ATOM 673 O O . SER A 1 90 ? -10.510 5.651 0.199 1.00 79.75 90 SER A O 1
ATOM 675 N N . GLN A 1 91 ? -8.629 5.130 -0.906 1.00 82.38 91 GLN A N 1
ATOM 676 C CA . GLN A 1 91 ? -8.956 3.697 -1.019 1.00 82.38 91 GLN A CA 1
ATOM 677 C C . GLN A 1 91 ? -9.163 3.037 0.352 1.00 82.38 91 GLN A C 1
ATOM 679 O O . GLN A 1 91 ? -9.904 2.063 0.460 1.00 82.38 91 GLN A O 1
ATOM 684 N N . TYR A 1 92 ? -8.589 3.587 1.429 1.00 75.06 92 TYR A N 1
ATOM 685 C CA . TYR A 1 92 ? -8.779 3.057 2.779 1.00 75.06 92 TYR A CA 1
ATOM 686 C C . TYR A 1 92 ? -10.219 3.179 3.289 1.00 75.06 92 TYR A C 1
ATOM 688 O O . TYR A 1 92 ? -10.635 2.397 4.142 1.00 75.06 92 TYR A O 1
ATOM 696 N N . ILE A 1 93 ? -11.023 4.079 2.718 1.00 78.06 93 ILE A N 1
ATOM 697 C CA . ILE A 1 93 ? -12.446 4.202 3.043 1.00 78.06 93 ILE A CA 1
ATOM 698 C C . ILE A 1 93 ? -13.213 2.921 2.668 1.00 78.06 93 ILE A C 1
ATOM 700 O O . ILE A 1 93 ? -13.776 2.296 3.575 1.00 78.06 93 ILE A O 1
ATOM 704 N N . PRO A 1 94 ? -13.247 2.476 1.390 1.00 79.19 94 PRO A N 1
ATOM 705 C CA . PRO A 1 94 ? -13.907 1.225 1.037 1.00 79.19 94 PRO A CA 1
ATOM 706 C C . PRO A 1 94 ? -13.258 0.010 1.709 1.00 79.19 94 PRO A C 1
ATOM 708 O O . PRO A 1 94 ? -14.001 -0.885 2.108 1.00 79.19 94 PRO A O 1
ATOM 711 N N . P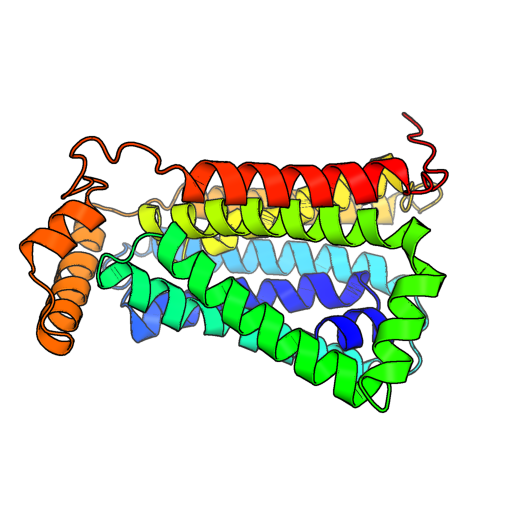HE A 1 95 ? -11.934 0.003 1.934 1.00 73.94 95 PHE A N 1
ATOM 712 C CA . PHE A 1 95 ? -11.269 -1.045 2.726 1.00 73.94 95 PHE A CA 1
ATOM 713 C C . PHE A 1 95 ? -11.946 -1.221 4.090 1.00 73.94 95 PHE A C 1
ATOM 715 O O . PHE A 1 95 ? -12.432 -2.299 4.430 1.00 73.94 95 PHE A O 1
ATOM 722 N N . ARG A 1 96 ? -12.040 -0.152 4.887 1.00 73.56 96 ARG A N 1
ATOM 723 C CA . ARG A 1 96 ? -12.624 -0.251 6.229 1.00 73.56 96 ARG A CA 1
ATOM 724 C C . ARG A 1 96 ? -14.111 -0.504 6.210 1.00 73.56 96 ARG A C 1
ATOM 726 O O . ARG A 1 96 ? -14.574 -1.254 7.062 1.00 73.56 96 ARG A O 1
ATOM 733 N N . LYS A 1 97 ? -14.835 0.056 5.240 1.00 76.06 97 LYS A N 1
ATOM 734 C CA . LYS A 1 97 ? -16.262 -0.223 5.055 1.00 76.06 97 LYS A CA 1
ATOM 735 C C . LYS A 1 97 ? -16.518 -1.710 4.805 1.00 76.06 97 LYS A C 1
ATOM 737 O O . LYS A 1 97 ? -17.428 -2.269 5.398 1.00 76.06 97 LYS A O 1
ATOM 742 N N . ALA A 1 98 ? -15.684 -2.361 3.999 1.00 75.75 98 ALA A N 1
ATOM 743 C CA . ALA A 1 98 ? -15.758 -3.802 3.788 1.00 75.75 98 ALA A CA 1
ATOM 744 C C . ALA A 1 98 ? -15.387 -4.604 5.052 1.00 75.75 98 ALA A C 1
ATOM 746 O O . ALA A 1 98 ? -15.963 -5.653 5.323 1.00 75.75 98 ALA A O 1
ATOM 747 N N . TYR A 1 99 ? -14.453 -4.121 5.874 1.00 70.75 99 TYR A N 1
ATOM 748 C CA . TYR A 1 99 ? -14.082 -4.836 7.100 1.00 70.75 99 TYR A CA 1
ATOM 749 C C . TYR A 1 99 ? -15.116 -4.750 8.214 1.00 70.75 99 TYR A C 1
ATOM 751 O O . TYR A 1 99 ? -15.368 -5.750 8.887 1.00 70.75 99 TYR A O 1
ATOM 759 N N . ILE A 1 100 ? -15.732 -3.586 8.412 1.00 73.50 100 ILE A N 1
ATOM 760 C CA . ILE A 1 100 ? -16.766 -3.411 9.443 1.00 73.50 100 ILE A CA 1
ATOM 761 C C . ILE A 1 100 ? -18.060 -4.164 9.117 1.00 73.50 100 ILE A C 1
ATOM 763 O O . ILE A 1 100 ? -18.841 -4.416 10.026 1.00 73.50 100 ILE A O 1
ATOM 767 N N . THR A 1 101 ? -18.261 -4.582 7.863 1.00 73.44 101 THR A N 1
ATOM 768 C CA . THR A 1 101 ? -19.336 -5.504 7.459 1.00 73.44 101 THR A CA 1
ATOM 769 C C . THR A 1 101 ? -18.964 -6.982 7.637 1.00 73.44 101 THR A C 1
ATOM 771 O O . THR A 1 101 ? -19.753 -7.868 7.319 1.00 73.44 101 THR A O 1
ATOM 774 N N . GLY A 1 102 ? -17.770 -7.282 8.161 1.00 70.56 102 GLY A N 1
ATOM 775 C CA . GLY A 1 102 ? -17.306 -8.649 8.401 1.00 70.56 102 GLY A CA 1
ATOM 776 C C . GLY A 1 102 ? -16.782 -9.366 7.153 1.00 70.56 102 GLY A C 1
ATOM 777 O O . GLY A 1 102 ? -16.654 -10.595 7.172 1.00 70.56 102 GLY A O 1
ATOM 778 N N . LEU A 1 103 ? -16.472 -8.643 6.068 1.00 79.44 103 LEU A N 1
ATOM 779 C CA . LEU A 1 103 ? -15.887 -9.247 4.871 1.00 79.44 103 LEU A CA 1
ATOM 780 C C . LEU A 1 103 ? -14.504 -9.836 5.184 1.00 79.44 103 LEU A C 1
ATOM 782 O O . LEU A 1 103 ? -13.696 -9.262 5.921 1.00 79.44 103 LEU A O 1
ATOM 786 N N . ASN A 1 104 ? -14.221 -11.003 4.609 1.00 77.88 104 ASN A N 1
ATOM 787 C CA . ASN A 1 104 ? -12.903 -11.615 4.702 1.00 77.88 104 ASN A CA 1
ATOM 788 C C . ASN A 1 104 ? -11.875 -10.777 3.909 1.00 77.88 104 ASN A C 1
ATOM 790 O O . ASN A 1 104 ? -12.156 -10.480 2.743 1.00 77.88 104 ASN A O 1
ATOM 794 N N . PRO A 1 105 ? -10.685 -10.459 4.466 1.00 77.38 105 PRO A N 1
ATOM 795 C CA . PRO A 1 105 ? -9.573 -9.881 3.704 1.00 77.38 105 PRO A CA 1
ATOM 796 C C . PRO A 1 105 ? -9.285 -10.582 2.371 1.00 77.38 105 PRO A C 1
ATOM 798 O O . PRO A 1 105 ? -9.021 -9.912 1.379 1.00 77.38 105 PRO A O 1
ATOM 801 N N . PHE A 1 106 ? -9.420 -11.911 2.301 1.00 80.94 106 PHE A N 1
ATOM 802 C CA . PHE A 1 106 ? -9.241 -12.658 1.050 1.00 80.94 106 PHE A CA 1
ATOM 803 C C . PHE A 1 106 ? -10.293 -12.314 -0.014 1.00 80.94 106 PHE A C 1
ATOM 805 O O . PHE A 1 106 ? -9.959 -12.119 -1.183 1.00 80.94 106 PHE A O 1
ATOM 812 N N . THR A 1 107 ? -11.567 -12.213 0.380 1.00 81.31 107 THR A N 1
ATOM 813 C CA . THR A 1 107 ? -12.657 -11.828 -0.530 1.00 81.31 107 THR A CA 1
ATOM 814 C C . THR A 1 107 ? -12.472 -10.396 -1.005 1.00 81.31 107 THR A C 1
ATOM 816 O O . THR A 1 107 ? -12.602 -10.132 -2.196 1.00 81.31 107 THR A O 1
ATOM 819 N N . PHE A 1 108 ? -12.116 -9.491 -0.089 1.00 82.56 108 PHE A N 1
ATOM 820 C CA . PHE A 1 108 ? -11.790 -8.117 -0.442 1.00 82.56 108 PHE A CA 1
ATOM 821 C C . PHE A 1 108 ? -10.683 -8.076 -1.503 1.00 82.56 108 PHE A C 1
ATOM 823 O O . PHE A 1 108 ? -10.878 -7.500 -2.572 1.00 82.56 108 PHE A O 1
ATOM 830 N N . LEU A 1 109 ? -9.549 -8.728 -1.222 1.00 84.12 109 LEU A N 1
ATOM 831 C CA . LEU A 1 109 ? -8.371 -8.675 -2.082 1.00 84.12 109 LEU A CA 1
ATOM 832 C C . LEU A 1 109 ? -8.662 -9.266 -3.464 1.00 84.12 109 LEU A C 1
ATOM 834 O O . LEU A 1 109 ? -8.203 -8.736 -4.464 1.00 84.12 109 LEU A O 1
ATOM 838 N N . THR A 1 110 ? -9.513 -10.290 -3.538 1.00 85.50 110 THR A N 1
ATOM 839 C CA . THR A 1 110 ? -9.943 -10.885 -4.809 1.00 85.50 110 THR A CA 1
ATOM 840 C C . THR A 1 110 ? -10.687 -9.872 -5.687 1.00 85.50 110 THR A C 1
ATOM 842 O O . THR A 1 110 ? -10.325 -9.673 -6.846 1.00 85.50 110 THR A O 1
ATOM 845 N N . PHE A 1 111 ? -11.708 -9.194 -5.148 1.00 86.00 111 PHE A N 1
ATOM 846 C CA . PHE A 1 111 ? -12.441 -8.167 -5.902 1.00 86.00 111 PHE A CA 1
ATOM 847 C C . PHE A 1 111 ? -11.565 -6.954 -6.227 1.00 86.00 111 PHE A C 1
ATOM 849 O O . PHE A 1 111 ? -11.686 -6.387 -7.314 1.00 86.00 111 PHE A O 1
ATOM 856 N N . PHE A 1 112 ? -10.656 -6.590 -5.319 1.00 85.50 112 PHE A N 1
ATOM 857 C CA . PHE A 1 112 ? -9.661 -5.550 -5.554 1.00 85.50 112 PHE A CA 1
ATOM 858 C C . PHE A 1 112 ? -8.769 -5.892 -6.757 1.00 85.50 112 PHE A C 1
ATOM 860 O O . PHE A 1 112 ? -8.666 -5.086 -7.680 1.00 85.50 112 PHE A O 1
ATOM 867 N N . THR A 1 113 ? -8.223 -7.111 -6.818 1.00 87.06 113 THR A N 1
ATOM 868 C CA . THR A 1 113 ? -7.382 -7.572 -7.933 1.00 87.06 113 THR A CA 1
ATOM 869 C C . THR A 1 113 ? -8.143 -7.617 -9.258 1.00 87.06 113 THR A C 1
ATOM 871 O O . THR A 1 113 ? -7.592 -7.222 -10.283 1.00 87.06 113 THR A O 1
ATOM 874 N N . PHE A 1 114 ? -9.415 -8.031 -9.276 1.00 89.00 114 PHE A N 1
ATOM 875 C CA . PHE A 1 114 ? -10.224 -7.971 -10.503 1.00 89.00 114 PHE A CA 1
ATOM 876 C C . PHE A 1 114 ? -10.429 -6.534 -10.996 1.00 89.00 114 PHE A C 1
ATOM 878 O O . PHE A 1 114 ? -10.313 -6.269 -12.198 1.00 89.00 114 PHE A O 1
ATOM 885 N N . GLY A 1 115 ? -10.704 -5.598 -10.083 1.00 87.25 115 GLY A N 1
ATOM 886 C CA . GLY A 1 115 ? -10.824 -4.177 -10.409 1.00 87.25 115 GLY A CA 1
ATOM 887 C C . GLY A 1 115 ? -9.514 -3.595 -10.942 1.00 87.25 115 GLY A C 1
ATOM 888 O O . GLY A 1 115 ? -9.514 -2.898 -11.961 1.00 87.25 115 GLY A O 1
ATOM 889 N N . GLU A 1 116 ? -8.394 -3.931 -10.303 1.00 87.62 116 GLU A N 1
ATOM 890 C CA . GLU A 1 116 ? -7.056 -3.518 -10.722 1.00 87.62 116 GLU A CA 1
ATOM 891 C C . GLU A 1 116 ? -6.700 -4.077 -12.103 1.00 87.62 116 GLU A C 1
ATOM 893 O O . GLU A 1 116 ? -6.374 -3.308 -13.005 1.00 87.62 116 GLU A O 1
ATOM 898 N N . MET A 1 117 ? -6.841 -5.389 -12.312 1.00 88.88 117 MET A N 1
ATOM 899 C CA . MET A 1 117 ? -6.532 -6.048 -13.583 1.00 88.88 117 MET A CA 1
ATOM 900 C C . MET A 1 117 ? -7.360 -5.466 -14.732 1.00 88.88 117 MET A C 1
ATOM 902 O O . MET A 1 117 ? -6.815 -5.166 -15.796 1.00 88.88 117 MET A O 1
ATOM 906 N N . THR A 1 118 ? -8.659 -5.251 -14.512 1.00 89.00 118 THR A N 1
ATOM 907 C CA . THR A 1 118 ? -9.555 -4.665 -15.519 1.00 89.00 118 THR A CA 1
ATOM 908 C C . THR A 1 118 ? -9.118 -3.246 -15.869 1.00 89.00 118 THR A C 1
ATOM 910 O O . THR A 1 118 ? -8.932 -2.917 -17.041 1.00 89.00 118 THR A O 1
ATOM 913 N N . THR A 1 119 ? -8.884 -2.412 -14.854 1.00 88.81 119 THR A N 1
ATOM 914 C CA . THR A 1 119 ? -8.497 -1.010 -15.048 1.00 88.81 119 THR A CA 1
ATOM 915 C C . THR A 1 119 ? -7.142 -0.902 -15.744 1.00 88.81 119 THR A C 1
ATOM 917 O O . THR A 1 119 ? -7.004 -0.154 -16.712 1.00 88.81 119 THR A O 1
ATOM 920 N N . MET A 1 120 ? -6.150 -1.680 -15.304 1.00 88.38 120 MET A N 1
ATOM 921 C CA . MET A 1 120 ? -4.810 -1.672 -15.891 1.00 88.38 120 MET A CA 1
ATOM 922 C C . MET A 1 120 ? -4.810 -2.202 -17.321 1.00 88.38 120 MET A C 1
ATOM 924 O O . MET A 1 120 ? -4.099 -1.652 -18.156 1.00 88.38 120 MET A O 1
ATOM 928 N N . THR A 1 121 ? -5.647 -3.193 -17.638 1.00 88.00 121 THR A N 1
ATOM 929 C CA . THR A 1 121 ? -5.792 -3.688 -19.015 1.00 88.00 121 THR A CA 1
ATOM 930 C C . THR A 1 121 ? -6.384 -2.611 -19.921 1.00 88.00 121 THR A C 1
ATOM 932 O O . THR A 1 121 ? -5.825 -2.336 -20.980 1.00 88.00 121 THR A O 1
ATOM 935 N N . ILE A 1 122 ? -7.465 -1.944 -19.498 1.00 90.69 122 ILE A N 1
ATOM 936 C CA . ILE A 1 122 ? -8.085 -0.855 -20.271 1.00 90.69 122 ILE A CA 1
ATOM 937 C C . ILE A 1 122 ? -7.073 0.263 -20.526 1.00 90.69 122 ILE A C 1
ATOM 939 O O . ILE A 1 122 ? -6.924 0.718 -21.661 1.00 90.69 122 ILE A O 1
ATOM 943 N N . VAL A 1 123 ? -6.347 0.683 -19.487 1.00 88.94 123 VAL A N 1
ATOM 944 C CA . VAL A 1 123 ? -5.317 1.721 -19.603 1.00 88.94 123 VAL A CA 1
ATOM 945 C C . VAL A 1 123 ? -4.197 1.261 -20.538 1.00 88.94 123 VAL A C 1
ATOM 947 O O . VAL A 1 123 ? -3.877 1.975 -21.484 1.00 88.94 123 VAL A O 1
ATOM 950 N N . ALA A 1 124 ? -3.635 0.068 -20.344 1.00 87.31 124 ALA A N 1
ATOM 951 C CA . ALA A 1 124 ? -2.536 -0.436 -21.165 1.00 87.31 124 ALA A CA 1
ATOM 952 C C . ALA A 1 124 ? -2.918 -0.529 -22.650 1.00 87.31 124 ALA A C 1
ATOM 954 O O . ALA A 1 124 ? -2.181 -0.047 -23.509 1.00 87.31 124 ALA A O 1
ATOM 955 N N . VAL A 1 125 ? -4.098 -1.071 -22.955 1.00 91.38 125 VAL A N 1
ATOM 956 C CA . VAL A 1 125 ? -4.619 -1.182 -24.326 1.00 91.38 125 VAL A CA 1
ATOM 957 C C . VAL A 1 125 ? -4.858 0.196 -24.944 1.00 91.38 125 VAL A C 1
ATOM 959 O O . VAL A 1 125 ? -4.502 0.423 -26.099 1.00 91.38 125 VAL A O 1
ATOM 962 N N . SER A 1 126 ? -5.406 1.139 -24.174 1.00 90.81 126 SER A N 1
ATOM 963 C CA . SER A 1 126 ? -5.667 2.500 -24.659 1.00 90.81 126 SER A CA 1
ATOM 964 C C . SER A 1 126 ? -4.371 3.250 -24.982 1.00 90.81 126 SER A C 1
ATOM 966 O O . SER A 1 126 ? -4.283 3.916 -26.009 1.00 90.81 126 SER A O 1
ATOM 968 N N . PHE A 1 127 ? -3.344 3.119 -24.136 1.00 86.50 127 PHE A N 1
ATOM 969 C CA . PHE A 1 127 ? -2.065 3.818 -24.307 1.00 86.50 127 PHE A CA 1
ATOM 970 C C . PHE A 1 127 ? -1.158 3.200 -25.376 1.00 86.50 127 PHE A C 1
ATOM 972 O O . PHE A 1 127 ? -0.355 3.908 -25.977 1.00 86.50 127 PHE A O 1
ATOM 979 N N . THR A 1 128 ? -1.272 1.897 -25.626 1.00 86.56 128 THR A N 1
ATOM 980 C CA . THR A 1 128 ? -0.490 1.202 -26.664 1.00 86.56 128 THR A CA 1
ATOM 981 C C . THR A 1 128 ? -1.104 1.323 -28.061 1.00 86.56 128 THR A C 1
ATOM 983 O O . THR A 1 128 ? -0.488 0.898 -29.034 1.00 86.56 128 THR A O 1
ATOM 986 N N . GLY A 1 129 ? -2.287 1.937 -28.185 1.00 88.62 129 GLY A N 1
ATOM 987 C CA . GLY A 1 129 ? -2.974 2.121 -29.465 1.00 88.62 129 GLY A CA 1
ATOM 988 C C . GLY A 1 129 ? -3.789 0.904 -29.915 1.00 88.62 129 GLY A C 1
ATOM 989 O O . GLY A 1 129 ? -4.094 0.782 -31.099 1.00 88.62 129 GLY A O 1
ATOM 990 N N . GLY A 1 130 ? -4.141 0.001 -28.994 1.00 90.88 130 GLY A N 1
ATOM 991 C CA . GLY A 1 130 ? -5.010 -1.147 -29.249 1.00 90.88 130 GLY A CA 1
ATOM 992 C C . GLY A 1 130 ? -4.488 -2.465 -28.673 1.00 90.88 130 GLY A C 1
ATOM 993 O O . GLY A 1 130 ? -3.388 -2.557 -28.133 1.00 90.88 130 GLY A O 1
ATOM 994 N N . TRP A 1 131 ? -5.292 -3.523 -28.808 1.00 90.00 131 TRP A N 1
ATOM 995 C CA . TRP A 1 131 ? -4.970 -4.848 -28.261 1.00 90.00 131 TRP A CA 1
ATOM 996 C C . TRP A 1 131 ? -3.739 -5.485 -28.918 1.00 90.00 131 TRP A C 1
ATOM 998 O O . TRP A 1 131 ? -2.919 -6.112 -28.251 1.00 90.00 131 TRP A O 1
ATOM 1008 N N . TRP A 1 132 ? -3.591 -5.308 -30.233 1.00 91.31 132 TRP A N 1
ATOM 1009 C CA . TRP A 1 132 ? -2.520 -5.946 -30.996 1.00 91.31 132 TRP A CA 1
ATOM 1010 C C . TRP A 1 132 ? -1.120 -5.393 -30.665 1.00 91.31 132 TRP A C 1
ATOM 1012 O O . TRP A 1 132 ? -0.236 -6.196 -30.358 1.00 91.31 132 TRP A O 1
ATOM 1022 N N . PRO A 1 133 ? -0.898 -4.060 -30.621 1.00 89.81 133 PRO A N 1
ATOM 1023 C CA . PRO A 1 133 ? 0.366 -3.499 -30.143 1.00 89.81 133 PRO A CA 1
ATOM 1024 C C . PRO A 1 133 ? 0.716 -3.912 -28.708 1.00 89.81 133 PRO A C 1
ATOM 1026 O O . PRO A 1 133 ? 1.870 -4.240 -28.435 1.00 89.81 133 PRO A O 1
ATOM 1029 N N . PHE A 1 134 ? -0.269 -3.945 -27.804 1.00 89.44 134 PHE A N 1
ATOM 1030 C CA . PHE A 1 134 ? -0.080 -4.406 -26.427 1.00 89.44 134 PHE A CA 1
ATOM 1031 C C . PHE A 1 134 ? 0.420 -5.854 -26.370 1.00 89.44 134 PHE A C 1
ATOM 1033 O O . PHE A 1 134 ? 1.438 -6.142 -25.740 1.00 89.44 134 PHE A O 1
ATOM 1040 N N . TRP A 1 135 ? -0.260 -6.761 -27.075 1.00 90.81 135 TRP A N 1
ATOM 1041 C CA . TRP A 1 135 ? 0.113 -8.174 -27.107 1.00 90.81 135 TRP A CA 1
ATOM 1042 C C . TRP A 1 135 ? 1.515 -8.386 -27.685 1.00 90.81 135 TRP A C 1
ATOM 1044 O O . TRP A 1 135 ? 2.317 -9.135 -27.132 1.00 90.81 135 TRP A O 1
ATOM 1054 N N . HIS A 1 136 ? 1.841 -7.671 -28.761 1.00 90.50 136 HIS A N 1
ATOM 1055 C CA . HIS A 1 136 ? 3.158 -7.724 -29.386 1.00 90.50 136 HIS A CA 1
ATOM 1056 C C . HIS A 1 136 ? 4.281 -7.246 -28.447 1.00 90.50 136 HIS A C 1
ATOM 1058 O O . HIS A 1 136 ? 5.369 -7.820 -28.426 1.00 90.50 136 HIS A O 1
ATOM 1064 N N . GLN A 1 137 ? 4.031 -6.225 -27.621 1.00 87.06 137 GLN A N 1
ATOM 1065 C CA . GLN A 1 137 ? 4.999 -5.792 -26.609 1.00 87.06 137 GLN A CA 1
ATOM 1066 C C . GLN A 1 137 ? 5.234 -6.861 -25.535 1.00 87.06 137 GLN A C 1
ATOM 1068 O O . GLN A 1 137 ? 6.373 -7.033 -25.099 1.00 87.06 137 GLN A O 1
ATOM 1073 N N . LEU A 1 138 ? 4.193 -7.589 -25.122 1.00 87.00 138 LEU A N 1
ATOM 1074 C CA . LEU A 1 138 ? 4.323 -8.668 -24.141 1.00 87.00 138 LEU A CA 1
ATOM 1075 C C . LEU A 1 138 ? 5.139 -9.844 -24.685 1.00 87.00 138 LEU A C 1
ATOM 1077 O O . LEU A 1 138 ? 5.984 -10.384 -23.973 1.00 87.00 138 LEU A O 1
ATOM 1081 N N . THR A 1 139 ? 4.924 -10.233 -25.943 1.00 87.56 139 THR A N 1
ATOM 1082 C CA . THR A 1 139 ? 5.638 -11.372 -26.536 1.00 87.56 139 THR A CA 1
ATOM 1083 C C . THR A 1 139 ? 7.118 -11.065 -26.756 1.00 87.56 139 THR A C 1
ATOM 1085 O O . THR A 1 139 ? 7.967 -11.887 -26.401 1.00 87.56 139 THR A O 1
ATOM 1088 N N . ILE A 1 140 ? 7.444 -9.866 -27.255 1.00 89.19 140 ILE A N 1
ATOM 1089 C CA . ILE A 1 140 ? 8.836 -9.433 -27.452 1.00 89.19 140 ILE A CA 1
ATOM 1090 C C . ILE A 1 140 ? 9.584 -9.315 -26.121 1.00 89.19 140 ILE A C 1
ATOM 1092 O O . ILE A 1 140 ? 10.742 -9.713 -26.035 1.00 89.19 140 ILE A O 1
ATOM 1096 N N . ASN A 1 141 ? 8.927 -8.818 -25.071 1.00 85.44 141 ASN A N 1
ATOM 1097 C CA . ASN A 1 141 ? 9.546 -8.623 -23.756 1.00 85.44 141 ASN A CA 1
ATOM 1098 C C . ASN A 1 141 ? 9.351 -9.816 -22.807 1.00 85.44 141 ASN A C 1
ATOM 1100 O O . ASN A 1 141 ? 9.561 -9.692 -21.600 1.00 85.44 141 ASN A O 1
ATOM 1104 N N . SER A 1 142 ? 8.977 -10.985 -23.325 1.00 82.50 142 SER A N 1
ATOM 1105 C CA . SER A 1 142 ? 8.665 -12.177 -22.523 1.00 82.50 142 SER A CA 1
ATOM 1106 C C . SER A 1 142 ? 9.767 -12.569 -21.529 1.00 82.50 142 SER A C 1
ATOM 1108 O O . SER A 1 142 ? 9.466 -13.026 -20.428 1.00 82.50 142 SER A O 1
ATOM 1110 N N . THR A 1 143 ? 11.034 -12.299 -21.851 1.00 84.38 143 THR A N 1
ATOM 1111 C CA . THR A 1 143 ? 12.188 -12.608 -20.993 1.00 84.38 143 THR A CA 1
ATOM 1112 C C . THR A 1 143 ? 12.318 -11.733 -19.747 1.00 84.38 143 THR A C 1
ATOM 1114 O O . THR A 1 143 ? 13.062 -12.104 -18.840 1.00 84.38 143 THR A O 1
ATOM 1117 N N . ILE A 1 144 ? 11.652 -10.571 -19.688 1.00 85.56 144 ILE A N 1
ATOM 1118 C CA . ILE A 1 144 ? 11.687 -9.681 -18.514 1.00 85.56 144 ILE A CA 1
ATOM 1119 C C . ILE A 1 144 ? 10.395 -9.735 -17.691 1.00 85.56 144 ILE A C 1
ATOM 1121 O O . ILE A 1 144 ? 10.417 -9.335 -16.532 1.00 85.56 144 ILE A O 1
ATOM 1125 N N . LEU A 1 145 ? 9.297 -10.278 -18.236 1.00 85.88 145 LEU A N 1
ATOM 1126 C CA . LEU A 1 145 ? 7.968 -10.286 -17.599 1.00 85.88 145 LEU A CA 1
ATOM 1127 C C . LEU A 1 145 ? 7.904 -11.028 -16.255 1.00 85.88 145 LEU A C 1
ATOM 1129 O O . LEU A 1 145 ? 7.022 -10.747 -15.446 1.00 85.88 145 LEU A O 1
ATOM 1133 N N . PHE A 1 146 ? 8.850 -11.923 -15.972 1.00 86.94 146 PHE A N 1
ATOM 1134 C CA . PHE A 1 146 ? 8.931 -12.585 -14.671 1.00 86.94 146 PHE A CA 1
ATOM 1135 C C . PHE A 1 146 ? 9.175 -11.613 -13.508 1.00 86.94 146 PHE A C 1
ATOM 1137 O O . PHE A 1 146 ? 8.589 -11.771 -12.444 1.00 86.94 146 PHE A O 1
ATOM 1144 N N . TRP A 1 147 ? 10.000 -10.583 -13.697 1.00 84.50 147 TRP A N 1
ATOM 1145 C CA . TRP A 1 147 ? 10.329 -9.623 -12.639 1.00 84.50 147 TRP A CA 1
ATOM 1146 C C . TRP A 1 147 ? 9.135 -8.779 -12.173 1.00 84.50 147 TRP A C 1
ATOM 1148 O O . TRP A 1 147 ? 8.888 -8.740 -10.966 1.00 84.50 147 TRP A O 1
ATOM 1158 N N . PRO A 1 148 ? 8.341 -8.145 -13.062 1.00 84.94 148 PRO A N 1
ATOM 1159 C CA . PRO A 1 148 ? 7.116 -7.477 -12.642 1.00 84.94 148 PRO A CA 1
ATOM 1160 C C . PRO A 1 148 ? 6.075 -8.467 -12.103 1.00 84.94 148 PRO A C 1
ATOM 1162 O O . PRO A 1 148 ? 5.342 -8.106 -11.187 1.00 84.94 148 PRO A O 1
ATOM 1165 N N . LEU A 1 149 ? 6.038 -9.717 -12.588 1.00 86.88 149 LEU A N 1
ATOM 1166 C CA . LEU A 1 149 ? 5.169 -10.758 -12.026 1.00 86.88 149 LEU A CA 1
ATOM 1167 C C . LEU A 1 149 ? 5.547 -11.095 -10.573 1.00 86.88 149 LEU A C 1
ATOM 1169 O O . LEU A 1 149 ? 4.675 -11.143 -9.706 1.00 86.88 149 LEU A O 1
ATOM 1173 N N . LEU A 1 150 ? 6.838 -11.281 -10.288 1.00 86.75 150 LEU A N 1
ATOM 1174 C CA . LEU A 1 150 ? 7.359 -11.492 -8.936 1.00 86.75 150 LEU A CA 1
ATOM 1175 C C . LEU A 1 150 ? 7.073 -10.281 -8.036 1.00 86.75 150 LEU A C 1
ATOM 1177 O O . LEU A 1 150 ? 6.658 -10.453 -6.890 1.00 86.75 150 LEU A O 1
ATOM 1181 N N . GLY A 1 151 ? 7.233 -9.065 -8.565 1.00 84.75 151 GLY A N 1
ATOM 1182 C CA . GLY A 1 151 ? 6.853 -7.830 -7.879 1.00 84.75 151 GLY A CA 1
ATOM 1183 C C . GLY A 1 151 ? 5.365 -7.794 -7.519 1.00 84.75 151 GLY A C 1
ATOM 1184 O O . GLY A 1 151 ? 5.023 -7.512 -6.374 1.00 84.75 151 GLY A O 1
ATOM 1185 N N . GLY A 1 152 ? 4.485 -8.157 -8.457 1.00 86.06 152 GLY A N 1
ATOM 1186 C CA . GLY A 1 152 ? 3.044 -8.273 -8.218 1.00 86.06 152 GLY A CA 1
ATOM 1187 C C . GLY A 1 152 ? 2.697 -9.340 -7.176 1.00 86.06 152 GLY A C 1
ATOM 1188 O O . GLY A 1 152 ? 1.857 -9.109 -6.312 1.00 86.06 152 GLY A O 1
ATOM 1189 N N . PHE A 1 153 ? 3.386 -10.483 -7.186 1.00 87.12 153 PHE A N 1
ATOM 1190 C CA . PHE A 1 153 ? 3.207 -11.519 -6.167 1.00 87.12 153 PHE A CA 1
ATOM 1191 C C . PHE A 1 153 ? 3.580 -11.018 -4.762 1.00 87.12 153 PHE A C 1
ATOM 1193 O O . PHE A 1 153 ? 2.790 -11.154 -3.827 1.00 87.12 153 PHE A O 1
ATOM 1200 N N . MET A 1 154 ? 4.748 -10.382 -4.617 1.00 86.69 154 MET A N 1
ATOM 1201 C CA . MET A 1 154 ? 5.165 -9.758 -3.354 1.00 86.69 154 MET A CA 1
ATOM 1202 C C . MET A 1 154 ? 4.183 -8.669 -2.909 1.00 86.69 154 MET A C 1
ATOM 1204 O O . MET A 1 154 ? 3.870 -8.576 -1.721 1.00 86.69 154 MET A O 1
ATOM 1208 N N . TRP A 1 155 ? 3.659 -7.885 -3.856 1.00 85.81 155 TRP A N 1
ATOM 1209 C CA . TRP A 1 155 ? 2.653 -6.860 -3.591 1.00 85.81 155 TRP A CA 1
ATOM 1210 C C . TRP A 1 155 ? 1.380 -7.458 -2.997 1.00 85.81 155 TRP A C 1
ATOM 1212 O O . TRP A 1 155 ? 0.960 -7.020 -1.936 1.00 85.81 155 TRP A O 1
ATOM 1222 N N . VAL A 1 156 ? 0.802 -8.495 -3.613 1.00 87.00 156 VAL A N 1
ATOM 1223 C CA . VAL A 1 156 ? -0.423 -9.159 -3.122 1.00 87.00 156 VAL A CA 1
ATOM 1224 C C . VAL A 1 156 ? -0.242 -9.689 -1.696 1.00 87.00 156 VAL A C 1
ATOM 1226 O O . VAL A 1 156 ? -1.129 -9.534 -0.856 1.00 87.00 156 VAL A O 1
ATOM 1229 N N . VAL A 1 157 ? 0.917 -10.282 -1.397 1.00 86.75 157 VAL A N 1
ATOM 1230 C CA . VAL A 1 157 ? 1.242 -10.759 -0.044 1.00 86.75 157 VAL A CA 1
ATOM 1231 C C . VAL A 1 157 ? 1.353 -9.591 0.943 1.00 86.75 157 VAL A C 1
ATOM 1233 O O . VAL A 1 157 ? 0.796 -9.656 2.040 1.00 86.75 157 VAL A O 1
ATOM 1236 N N . GLY A 1 158 ? 2.036 -8.510 0.557 1.00 85.44 158 GLY A N 1
ATOM 1237 C CA . GLY A 1 158 ? 2.146 -7.294 1.364 1.00 85.44 158 GLY A CA 1
ATOM 1238 C C . GLY A 1 158 ? 0.788 -6.648 1.640 1.00 85.44 158 GLY A C 1
ATOM 1239 O O . GLY A 1 158 ? 0.484 -6.319 2.787 1.00 85.44 158 GLY A O 1
ATOM 1240 N N . ASP A 1 159 ? -0.060 -6.553 0.617 1.00 84.19 159 ASP A N 1
ATOM 1241 C CA . ASP A 1 159 ? -1.409 -6.004 0.713 1.00 84.19 159 ASP A CA 1
ATOM 1242 C C . ASP A 1 159 ? -2.259 -6.843 1.671 1.00 84.19 159 ASP A C 1
ATOM 1244 O O . ASP A 1 159 ? -2.955 -6.299 2.525 1.00 84.19 159 ASP A O 1
ATOM 1248 N N . LEU A 1 160 ? -2.145 -8.175 1.629 1.00 84.88 160 LEU A N 1
ATOM 1249 C CA . LEU A 1 160 ? -2.822 -9.057 2.580 1.00 84.88 160 LEU A CA 1
ATOM 1250 C C . LEU A 1 160 ? -2.413 -8.752 4.032 1.00 84.88 160 LEU A C 1
ATOM 1252 O O . LEU A 1 160 ? -3.282 -8.591 4.894 1.00 84.88 160 LEU A O 1
ATOM 1256 N N . PHE A 1 161 ? -1.113 -8.619 4.313 1.00 84.19 161 PHE A N 1
ATOM 1257 C CA . PHE A 1 161 ? -0.633 -8.253 5.651 1.00 84.19 161 PHE A CA 1
ATOM 1258 C C . PHE A 1 161 ? -1.104 -6.863 6.079 1.00 84.19 161 PHE A C 1
ATOM 1260 O O . PHE A 1 161 ? -1.554 -6.690 7.214 1.00 84.19 161 PHE A O 1
ATOM 1267 N N . GLN A 1 162 ? -1.060 -5.884 5.176 1.00 80.94 162 GLN A N 1
ATOM 1268 C CA . GLN A 1 162 ? -1.548 -4.531 5.427 1.00 80.94 162 GLN A CA 1
ATOM 1269 C C . GLN A 1 162 ? -3.048 -4.524 5.754 1.00 80.94 162 GLN A C 1
ATOM 1271 O O . GLN A 1 162 ? -3.491 -3.843 6.682 1.00 80.94 162 GLN A O 1
ATOM 1276 N N . ASN A 1 163 ? -3.828 -5.337 5.049 1.00 79.12 163 ASN A N 1
ATOM 1277 C CA . ASN A 1 163 ? -5.254 -5.512 5.279 1.00 79.12 163 ASN A CA 1
ATOM 1278 C C . ASN A 1 163 ? -5.557 -6.132 6.648 1.00 79.12 163 ASN A C 1
ATOM 1280 O O . ASN A 1 163 ? -6.436 -5.652 7.369 1.00 79.12 163 ASN A O 1
ATOM 1284 N N . TYR A 1 164 ? -4.789 -7.140 7.062 1.00 79.50 164 TYR A N 1
ATOM 1285 C CA . TYR A 1 164 ? -4.884 -7.678 8.418 1.00 79.50 164 TYR A CA 1
ATOM 1286 C C . TYR A 1 164 ? -4.461 -6.659 9.483 1.00 79.50 164 TYR A C 1
ATOM 1288 O O . TYR A 1 164 ? -5.142 -6.532 10.501 1.00 79.50 164 TYR A O 1
ATOM 1296 N N . ALA A 1 165 ? -3.403 -5.880 9.248 1.00 78.38 165 ALA A N 1
ATOM 1297 C CA . ALA A 1 165 ? -2.987 -4.818 10.162 1.00 78.38 165 ALA A CA 1
ATOM 1298 C C . ALA A 1 165 ? -4.095 -3.764 10.343 1.00 78.38 165 ALA A C 1
ATOM 1300 O O . ALA A 1 165 ? -4.425 -3.395 11.473 1.00 78.38 165 ALA A O 1
ATOM 1301 N N . ALA A 1 166 ? -4.736 -3.336 9.252 1.00 75.69 166 ALA A N 1
ATOM 1302 C CA . ALA A 1 166 ? -5.877 -2.425 9.296 1.00 75.69 166 ALA A CA 1
ATOM 1303 C C . ALA A 1 166 ? -7.102 -3.049 9.990 1.00 75.69 166 ALA A C 1
ATOM 1305 O O . ALA A 1 166 ? -7.821 -2.354 10.715 1.00 75.69 166 ALA 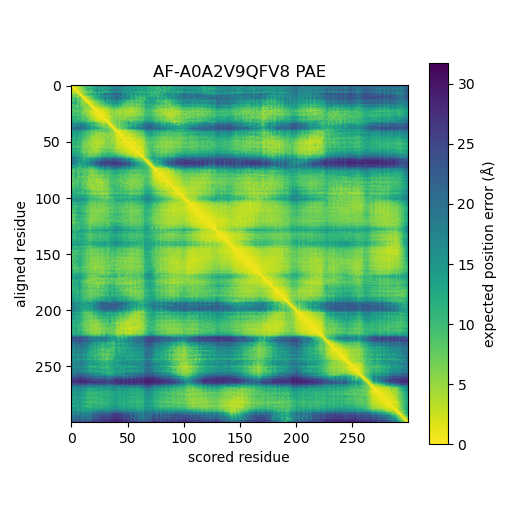A O 1
ATOM 1306 N N . LYS A 1 167 ? -7.332 -4.357 9.819 1.00 74.81 167 LYS A N 1
ATOM 1307 C CA . LYS A 1 167 ? -8.405 -5.092 10.504 1.00 74.81 167 LYS A CA 1
ATOM 1308 C C . LYS A 1 167 ? -8.195 -5.123 12.021 1.00 74.81 167 LYS A C 1
ATOM 1310 O O . LYS A 1 167 ? -9.114 -4.769 12.755 1.00 74.81 167 LYS A O 1
ATOM 1315 N N . TYR A 1 168 ? -7.011 -5.522 12.487 1.00 74.06 168 TYR A N 1
ATOM 1316 C CA . TYR A 1 168 ? -6.746 -5.744 13.914 1.00 74.06 168 TYR A CA 1
ATOM 1317 C C . TYR A 1 168 ? -6.390 -4.470 14.687 1.00 74.06 168 TYR A C 1
ATOM 1319 O O . TYR A 1 168 ? -6.781 -4.328 15.843 1.00 74.06 168 TYR A O 1
ATOM 1327 N N . VAL A 1 169 ? -5.668 -3.535 14.066 1.00 72.31 169 VAL A N 1
ATOM 1328 C CA . VAL A 1 169 ? -5.118 -2.344 14.744 1.00 72.31 169 VAL A CA 1
ATOM 1329 C C . VAL A 1 169 ? -5.838 -1.049 14.323 1.00 72.31 169 VAL A C 1
ATOM 1331 O O . VAL A 1 169 ? -5.737 -0.024 15.003 1.00 72.31 169 VAL A O 1
ATOM 1334 N N . GLY A 1 170 ? -6.641 -1.096 13.253 1.00 71.94 170 GLY A N 1
ATOM 1335 C CA . GLY A 1 170 ? -7.374 0.045 12.689 1.00 71.94 170 GLY A CA 1
ATOM 1336 C C . GLY A 1 170 ? -6.617 0.746 11.557 1.00 71.94 170 GLY A C 1
ATOM 1337 O O . GLY A 1 170 ? -5.401 0.598 11.433 1.00 71.94 170 GLY A O 1
ATOM 1338 N N . ILE A 1 171 ? -7.328 1.541 10.745 1.00 73.56 171 ILE A N 1
ATOM 1339 C CA . ILE A 1 171 ? -6.738 2.309 9.629 1.00 73.56 171 ILE A CA 1
ATOM 1340 C C . ILE A 1 171 ? -5.655 3.244 10.161 1.00 73.56 171 ILE A C 1
ATOM 1342 O O . ILE A 1 171 ? -4.533 3.239 9.657 1.00 73.56 171 ILE A O 1
ATOM 1346 N N . SER A 1 172 ? -5.981 4.034 11.191 1.00 67.56 172 SER A N 1
ATOM 1347 C CA . SER A 1 172 ? -5.105 5.115 11.664 1.00 67.56 172 SER A CA 1
ATOM 1348 C C . SER A 1 172 ? -3.758 4.639 12.218 1.00 67.56 172 SER A C 1
ATOM 1350 O O . SER A 1 172 ? -2.860 5.454 12.386 1.00 67.56 172 SER A O 1
ATOM 1352 N N . ARG A 1 173 ? -3.610 3.342 12.512 1.00 75.31 173 ARG A N 1
ATOM 1353 C CA . ARG A 1 173 ? -2.378 2.754 13.062 1.00 75.31 173 ARG A CA 1
ATOM 1354 C C . ARG A 1 173 ? -1.756 1.730 12.116 1.00 75.31 173 ARG A C 1
ATOM 1356 O O . ARG A 1 173 ? -0.558 1.786 11.867 1.00 75.31 173 ARG A O 1
ATOM 1363 N N . GLY A 1 174 ? -2.562 0.826 11.559 1.00 75.19 174 GLY A N 1
ATOM 1364 C CA . GLY A 1 174 ? -2.083 -0.239 10.678 1.00 75.19 174 GLY A CA 1
ATOM 1365 C C . GLY A 1 174 ? -1.442 0.291 9.395 1.00 75.19 174 GLY A C 1
ATOM 1366 O O . GLY A 1 174 ? -0.415 -0.229 8.969 1.00 75.19 174 GLY A O 1
ATOM 1367 N N . ILE A 1 175 ? -1.991 1.364 8.819 1.00 76.06 175 ILE A N 1
ATOM 1368 C CA . ILE A 1 175 ? -1.481 1.921 7.560 1.00 76.06 175 ILE A CA 1
ATOM 1369 C C . ILE A 1 175 ? -0.143 2.638 7.760 1.00 76.06 175 ILE A C 1
ATOM 1371 O O . ILE A 1 175 ? 0.805 2.270 7.066 1.00 76.06 175 ILE A O 1
ATOM 1375 N N . PRO A 1 176 ? 0.010 3.579 8.715 1.00 75.31 176 PRO A N 1
ATOM 1376 C CA . PRO A 1 176 ? 1.325 4.154 8.988 1.00 75.31 176 PRO A CA 1
ATOM 1377 C C . PRO A 1 176 ? 2.395 3.098 9.290 1.00 75.31 176 PRO A C 1
ATOM 1379 O O . PRO A 1 176 ? 3.509 3.206 8.791 1.00 75.31 176 PRO A O 1
ATOM 1382 N N . LEU A 1 177 ? 2.053 2.035 10.031 1.00 77.69 177 LEU A N 1
ATOM 1383 C CA . LEU A 1 177 ? 2.986 0.937 10.306 1.00 77.69 177 LEU A CA 1
ATOM 1384 C C . LEU A 1 177 ? 3.376 0.164 9.039 1.00 77.69 177 LEU A C 1
ATOM 1386 O O . LEU A 1 177 ? 4.555 -0.126 8.848 1.00 77.69 177 LEU A O 1
ATOM 1390 N N . SER A 1 178 ? 2.430 -0.122 8.139 1.00 74.81 178 SER A N 1
ATOM 1391 C CA . SER A 1 178 ? 2.736 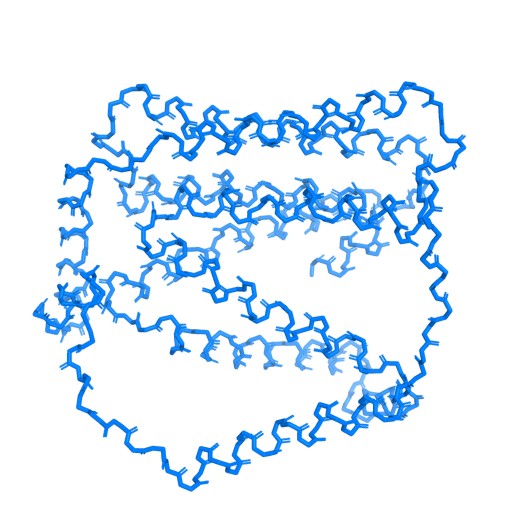-0.753 6.842 1.00 74.81 178 SER A CA 1
ATOM 1392 C C . SER A 1 178 ? 3.613 0.125 5.939 1.00 74.81 178 SER A C 1
ATOM 1394 O O . SER A 1 178 ? 4.402 -0.372 5.138 1.00 74.81 178 SER A O 1
ATOM 1396 N N . ASN A 1 179 ? 3.555 1.442 6.137 1.00 74.69 179 ASN A N 1
ATOM 1397 C CA . ASN A 1 179 ? 4.336 2.424 5.396 1.00 74.69 179 ASN A CA 1
ATOM 1398 C C . ASN A 1 179 ? 5.812 2.511 5.860 1.00 74.69 179 ASN A C 1
ATOM 1400 O O . ASN A 1 179 ? 6.600 3.294 5.334 1.00 74.69 179 ASN A O 1
ATOM 1404 N N . THR A 1 180 ? 6.225 1.659 6.810 1.00 74.25 180 THR A N 1
ATOM 1405 C CA . THR A 1 180 ? 7.646 1.377 7.097 1.00 74.25 180 THR A CA 1
ATOM 1406 C C . THR A 1 180 ? 8.336 0.594 5.974 1.00 74.25 180 THR A C 1
ATOM 1408 O O . THR A 1 180 ? 9.558 0.446 5.997 1.00 74.25 180 THR A O 1
ATOM 1411 N N . ASN A 1 181 ? 7.591 0.148 4.955 1.00 75.00 181 ASN A N 1
ATOM 1412 C CA . ASN A 1 181 ? 8.117 -0.438 3.717 1.00 75.00 181 ASN A CA 1
ATOM 1413 C C . ASN A 1 181 ? 9.252 0.387 3.072 1.00 75.00 181 ASN A C 1
ATOM 1415 O O . ASN A 1 181 ? 10.128 -0.174 2.424 1.00 75.00 181 ASN A O 1
ATOM 1419 N N . GLN A 1 182 ? 9.294 1.698 3.292 1.00 68.38 182 GLN A N 1
ATOM 1420 C CA . GLN A 1 182 ? 10.348 2.583 2.799 1.00 68.38 182 GLN A CA 1
ATOM 1421 C C . GLN A 1 182 ? 11.692 2.386 3.484 1.00 68.38 182 GLN A C 1
ATOM 1423 O O . GLN A 1 182 ? 12.718 2.553 2.833 1.00 68.38 182 GLN A O 1
ATOM 1428 N N . LEU A 1 183 ? 11.703 2.002 4.762 1.00 73.94 183 LEU A N 1
ATOM 1429 C CA . LEU A 1 183 ? 12.945 1.635 5.441 1.00 73.94 183 LEU A CA 1
ATOM 1430 C C . LEU A 1 183 ? 13.560 0.413 4.755 1.00 73.94 183 LEU A C 1
ATOM 1432 O O . LEU A 1 183 ? 14.755 0.390 4.484 1.00 73.94 183 LEU A O 1
ATOM 1436 N N . TRP A 1 184 ? 12.723 -0.557 4.381 1.00 74.94 184 TRP A N 1
ATOM 1437 C CA . TRP A 1 184 ? 13.147 -1.716 3.598 1.00 74.94 184 TRP A CA 1
ATOM 1438 C C . TRP A 1 184 ? 13.583 -1.334 2.185 1.00 74.94 184 TRP A C 1
ATOM 1440 O O . TRP A 1 184 ? 14.623 -1.794 1.729 1.00 74.94 184 TRP A O 1
ATOM 1450 N N . GLY A 1 185 ? 12.836 -0.458 1.507 1.00 71.19 185 GLY A N 1
ATOM 1451 C CA . GLY A 1 185 ? 13.214 0.066 0.193 1.00 71.19 185 GLY A CA 1
ATOM 1452 C C . GLY A 1 185 ? 14.583 0.747 0.211 1.00 71.19 185 GLY A C 1
ATOM 1453 O O . GLY A 1 185 ? 15.397 0.504 -0.674 1.00 71.19 185 GLY A O 1
ATOM 1454 N N . LEU A 1 186 ? 14.868 1.529 1.254 1.00 69.50 186 LEU A N 1
ATOM 1455 C CA . LEU A 1 186 ? 16.170 2.148 1.457 1.00 69.50 186 LEU A CA 1
ATOM 1456 C C . LEU A 1 186 ? 17.263 1.101 1.693 1.00 69.50 186 LEU A C 1
ATOM 1458 O O . LEU A 1 186 ? 18.306 1.189 1.061 1.00 69.50 186 LEU A O 1
ATOM 1462 N N . ILE A 1 187 ? 17.026 0.095 2.540 1.00 72.69 187 ILE A N 1
ATOM 1463 C CA . ILE A 1 187 ? 17.977 -1.008 2.765 1.00 72.69 187 ILE A CA 1
ATOM 1464 C C . ILE A 1 187 ? 18.313 -1.716 1.444 1.00 72.69 187 ILE A C 1
ATOM 1466 O O . ILE A 1 187 ? 19.477 -1.973 1.153 1.00 72.69 187 ILE A O 1
ATOM 1470 N N . TRP A 1 188 ? 17.321 -1.983 0.594 1.00 70.88 188 TRP A N 1
ATOM 1471 C CA . TRP A 1 188 ? 17.580 -2.563 -0.724 1.00 70.88 188 TRP A CA 1
ATOM 1472 C C . TRP A 1 188 ? 18.323 -1.592 -1.654 1.00 70.88 188 TRP A C 1
ATOM 1474 O O . TRP A 1 188 ? 19.242 -2.012 -2.354 1.00 70.88 188 TRP A O 1
ATOM 1484 N N . ALA A 1 189 ? 17.999 -0.295 -1.626 1.00 65.81 189 ALA A N 1
ATOM 1485 C CA . ALA A 1 189 ? 18.718 0.746 -2.370 1.00 65.81 189 ALA A CA 1
ATOM 1486 C C . ALA A 1 189 ? 20.200 0.844 -1.974 1.00 65.81 189 ALA A C 1
ATOM 1488 O O . ALA A 1 189 ? 21.064 1.018 -2.836 1.00 65.81 189 ALA A O 1
ATOM 1489 N N . THR A 1 190 ? 20.513 0.687 -0.685 1.00 65.75 190 THR A N 1
ATOM 1490 C CA . THR A 1 190 ? 21.897 0.704 -0.201 1.00 65.75 190 THR A CA 1
ATOM 1491 C C . THR A 1 190 ? 22.641 -0.586 -0.532 1.00 65.75 190 THR A C 1
ATOM 1493 O O . THR A 1 190 ? 23.773 -0.515 -1.004 1.00 65.75 190 THR A O 1
ATOM 1496 N N . MET A 1 191 ? 22.019 -1.749 -0.316 1.00 66.12 191 MET A N 1
ATOM 1497 C CA . MET A 1 191 ? 22.683 -3.052 -0.431 1.00 66.12 191 MET A CA 1
ATOM 1498 C C . MET A 1 191 ? 22.775 -3.573 -1.868 1.00 66.12 191 MET A C 1
ATOM 1500 O O . MET A 1 191 ? 23.782 -4.165 -2.240 1.00 66.12 191 MET A O 1
ATOM 1504 N N . VAL A 1 192 ? 21.725 -3.390 -2.671 1.00 64.56 192 VAL A N 1
ATOM 1505 C CA . VAL A 1 192 ? 21.610 -4.010 -4.005 1.00 64.56 192 VAL A CA 1
ATOM 1506 C C . VAL A 1 192 ? 21.991 -3.029 -5.105 1.00 64.56 192 VAL A C 1
ATOM 1508 O O . VAL A 1 192 ? 22.666 -3.403 -6.056 1.00 64.56 192 VAL A O 1
ATOM 1511 N N . PHE A 1 193 ? 21.594 -1.764 -4.968 1.00 62.84 193 PHE A N 1
ATOM 1512 C CA . PHE A 1 193 ? 21.805 -0.755 -6.010 1.00 62.84 193 PHE A CA 1
ATOM 1513 C C . PHE A 1 193 ? 23.008 0.156 -5.738 1.00 62.84 193 PHE A C 1
ATOM 1515 O O . PHE A 1 193 ? 23.381 0.949 -6.599 1.00 62.84 193 PHE A O 1
ATOM 1522 N N . SER A 1 194 ? 23.641 0.028 -4.562 1.00 61.47 194 SER A N 1
ATOM 1523 C CA . SER A 1 194 ? 24.808 0.817 -4.140 1.00 61.47 194 SER A CA 1
ATOM 1524 C C . SER A 1 194 ? 24.631 2.335 -4.311 1.00 61.47 194 SER A C 1
ATOM 1526 O O . SER A 1 194 ? 25.620 3.059 -4.421 1.00 61.47 194 SER A O 1
ATOM 1528 N N . GLU A 1 195 ? 23.391 2.842 -4.289 1.00 58.97 195 GLU A N 1
ATOM 1529 C CA . GLU A 1 195 ? 23.072 4.234 -4.660 1.00 58.97 195 GLU A CA 1
ATOM 1530 C C . GLU A 1 195 ? 23.704 5.282 -3.728 1.00 58.97 195 GLU A C 1
ATOM 1532 O O . GLU A 1 195 ? 23.748 6.461 -4.070 1.00 58.97 195 GLU A O 1
ATOM 1537 N N . LEU A 1 196 ? 24.209 4.867 -2.561 1.00 58.09 196 LEU A N 1
ATOM 1538 C CA . LEU A 1 196 ? 24.865 5.752 -1.598 1.00 58.09 196 LEU A CA 1
ATOM 1539 C C . LEU A 1 196 ? 26.400 5.783 -1.710 1.00 58.09 196 LEU A C 1
ATOM 1541 O O . LEU A 1 196 ? 27.033 6.661 -1.113 1.00 58.09 196 LEU A O 1
ATOM 1545 N N . ARG A 1 197 ? 27.044 4.856 -2.437 1.00 54.44 197 ARG A N 1
ATOM 1546 C CA . ARG A 1 197 ? 28.519 4.802 -2.504 1.00 54.44 197 ARG A CA 1
ATOM 1547 C C . ARG A 1 197 ? 29.071 6.029 -3.241 1.00 54.44 197 ARG A C 1
ATOM 1549 O O . ARG A 1 197 ? 28.663 6.329 -4.355 1.00 54.44 197 ARG A O 1
ATOM 1556 N N . GLY A 1 198 ? 30.013 6.733 -2.606 1.00 59.59 198 GLY A N 1
ATOM 1557 C CA . GLY A 1 198 ? 30.641 7.949 -3.145 1.00 59.59 198 GLY A CA 1
ATOM 1558 C C . GLY A 1 198 ? 29.943 9.267 -2.785 1.00 59.59 198 GLY A C 1
ATOM 1559 O O . GLY A 1 198 ? 30.446 10.330 -3.145 1.00 59.59 198 GLY A O 1
ATOM 1560 N N . LEU A 1 199 ? 28.822 9.227 -2.054 1.00 64.62 199 LEU A N 1
ATOM 1561 C CA . LEU A 1 199 ? 28.155 10.433 -1.556 1.00 64.62 199 LEU A CA 1
ATOM 1562 C C . LEU A 1 199 ? 28.854 10.989 -0.304 1.00 64.62 199 LEU A C 1
ATOM 1564 O O . LEU A 1 199 ? 29.481 10.264 0.467 1.00 64.62 199 LEU A O 1
ATOM 1568 N N . THR A 1 200 ? 28.749 12.301 -0.099 1.00 69.69 200 THR A N 1
ATOM 1569 C CA . THR A 1 200 ? 29.373 13.013 1.027 1.00 69.69 200 THR A CA 1
ATOM 1570 C C . THR A 1 200 ? 28.834 12.539 2.381 1.00 69.69 200 THR A C 1
ATOM 1572 O O . THR A 1 200 ? 27.661 12.191 2.506 1.00 69.69 200 THR A O 1
ATOM 1575 N N . SER A 1 201 ? 29.655 12.600 3.439 1.00 71.19 201 SER A N 1
ATOM 1576 C CA . SER A 1 201 ? 29.272 12.195 4.808 1.00 71.19 201 SER A CA 1
ATOM 1577 C C . SER A 1 201 ? 27.995 12.879 5.325 1.00 71.19 201 SER A C 1
ATOM 1579 O O . SER A 1 201 ? 27.258 12.297 6.118 1.00 71.19 201 SER A O 1
ATOM 1581 N N . ASN A 1 202 ? 27.687 14.084 4.831 1.00 73.56 202 ASN A N 1
ATOM 1582 C CA . ASN A 1 202 ? 26.440 14.791 5.132 1.00 73.56 202 ASN A CA 1
ATOM 1583 C C . ASN A 1 202 ? 25.197 14.066 4.593 1.00 73.56 202 ASN A C 1
ATOM 1585 O O . ASN A 1 202 ? 24.181 14.019 5.281 1.00 73.56 202 ASN A O 1
ATOM 1589 N N . VAL A 1 203 ? 25.274 13.462 3.405 1.00 68.69 203 VAL A N 1
ATOM 1590 C CA . VAL A 1 203 ? 24.166 12.699 2.810 1.00 68.69 203 VAL A CA 1
ATOM 1591 C C . VAL A 1 203 ? 23.901 11.431 3.618 1.00 68.69 203 VAL A C 1
ATOM 1593 O O . VAL A 1 203 ? 22.754 11.142 3.946 1.00 68.69 203 VAL A O 1
ATOM 1596 N N . TYR A 1 204 ? 24.954 10.725 4.037 1.00 70.19 204 TYR A N 1
ATOM 1597 C CA . TYR A 1 204 ? 24.830 9.568 4.929 1.00 70.19 204 TYR A CA 1
ATOM 1598 C C . TYR A 1 204 ? 24.168 9.927 6.263 1.00 70.19 204 TYR A C 1
ATOM 1600 O O . TYR A 1 204 ? 23.254 9.230 6.703 1.00 70.19 204 TYR A O 1
ATOM 1608 N N . ALA A 1 205 ? 24.579 11.036 6.886 1.00 74.69 205 ALA A N 1
ATOM 1609 C CA . ALA A 1 205 ? 23.986 11.505 8.136 1.00 74.69 205 ALA A CA 1
ATOM 1610 C C . ALA A 1 205 ? 22.502 11.873 7.974 1.00 74.69 205 ALA A C 1
ATOM 1612 O O . ALA A 1 205 ? 21.688 11.562 8.843 1.00 74.69 205 ALA A O 1
ATOM 1613 N N . GLN A 1 206 ? 22.126 12.487 6.850 1.00 72.25 206 GLN A N 1
ATOM 1614 C CA . GLN A 1 206 ? 20.735 12.835 6.562 1.00 72.25 206 GLN A CA 1
ATOM 1615 C C . GLN A 1 206 ? 19.872 11.598 6.264 1.00 72.25 206 GLN A C 1
ATOM 1617 O O . GLN A 1 206 ? 18.735 11.527 6.730 1.00 72.25 206 GLN A O 1
ATOM 1622 N N . VAL A 1 207 ? 20.413 10.597 5.560 1.00 72.50 207 VAL A N 1
ATOM 1623 C CA . VAL A 1 207 ? 19.733 9.315 5.313 1.00 72.50 207 VAL A CA 1
ATOM 1624 C C . VAL A 1 207 ? 19.528 8.535 6.615 1.00 72.50 207 VAL A C 1
ATOM 1626 O O . VAL A 1 207 ? 18.426 8.053 6.892 1.00 72.50 207 VAL A O 1
ATOM 1629 N N . ALA A 1 208 ? 20.558 8.458 7.459 1.00 77.56 208 ALA A N 1
ATOM 1630 C CA . ALA A 1 208 ? 20.453 7.846 8.779 1.00 77.56 208 ALA A CA 1
ATOM 1631 C C . ALA A 1 208 ? 19.447 8.600 9.667 1.00 77.56 208 ALA A C 1
ATOM 1633 O O . ALA A 1 208 ? 18.564 7.983 10.261 1.00 77.56 208 ALA A O 1
ATOM 1634 N N . GLY A 1 209 ? 19.517 9.934 9.699 1.00 80.88 209 GLY A N 1
ATOM 1635 C CA . GLY A 1 209 ? 18.607 10.783 10.469 1.00 80.88 209 GLY A CA 1
ATOM 1636 C C . GLY A 1 209 ? 17.144 10.651 10.035 1.00 80.88 209 GLY A C 1
ATOM 1637 O O . GLY A 1 209 ? 16.271 10.462 10.879 1.00 80.88 209 GLY A O 1
ATOM 1638 N N . GLY A 1 210 ? 16.867 10.678 8.728 1.00 78.00 210 GLY A N 1
ATOM 1639 C CA . GLY A 1 210 ? 15.517 10.490 8.189 1.00 78.00 210 GLY A CA 1
ATOM 1640 C C . GLY A 1 210 ? 14.944 9.103 8.495 1.00 78.00 210 GLY A C 1
ATOM 1641 O O . GLY A 1 210 ? 13.788 8.988 8.904 1.00 78.00 210 GLY A O 1
ATOM 1642 N N . SER A 1 211 ? 15.772 8.059 8.399 1.00 78.25 211 SER A N 1
ATOM 1643 C CA . SER A 1 211 ? 15.386 6.681 8.739 1.00 78.25 211 SER A CA 1
ATOM 1644 C C . SER A 1 211 ? 15.080 6.517 10.228 1.00 78.25 211 SER A C 1
ATOM 1646 O O . SER A 1 211 ? 14.080 5.898 10.592 1.00 78.25 211 SER A O 1
ATOM 1648 N N . LEU A 1 212 ? 15.903 7.112 11.098 1.00 83.06 212 LEU A N 1
ATOM 1649 C CA . LEU A 1 212 ? 15.685 7.114 12.546 1.00 83.06 212 LEU A CA 1
ATOM 1650 C C . LEU A 1 212 ? 14.408 7.868 12.925 1.00 83.06 212 LEU A C 1
ATOM 1652 O O . LEU A 1 212 ? 13.654 7.389 13.768 1.00 83.06 212 LEU A O 1
ATOM 1656 N N . LEU A 1 213 ? 14.124 9.003 12.277 1.00 84.00 213 LEU A N 1
ATOM 1657 C CA . LEU A 1 213 ? 12.869 9.734 12.469 1.00 84.00 213 LEU A CA 1
ATOM 1658 C C . LEU A 1 213 ? 11.659 8.896 12.043 1.00 84.00 213 LEU A C 1
ATOM 1660 O O . LEU A 1 213 ? 10.692 8.798 12.795 1.00 84.00 213 LEU A O 1
ATOM 1664 N N . MET A 1 214 ? 11.720 8.234 10.884 1.00 81.06 214 MET A N 1
ATOM 1665 C CA . MET A 1 214 ? 10.653 7.329 10.447 1.00 81.06 214 MET A CA 1
ATOM 1666 C C . MET A 1 214 ? 10.444 6.167 11.423 1.00 81.06 214 MET A C 1
ATOM 1668 O O . MET A 1 214 ? 9.303 5.870 11.780 1.00 81.06 214 MET A O 1
ATOM 1672 N N . ALA A 1 215 ? 11.521 5.541 11.901 1.00 83.50 215 ALA A N 1
ATOM 1673 C CA . ALA A 1 215 ? 11.445 4.472 12.893 1.00 83.50 215 ALA A CA 1
ATOM 1674 C C . ALA A 1 215 ? 10.858 4.968 14.226 1.00 83.50 215 ALA A C 1
ATOM 1676 O O . ALA A 1 215 ? 9.983 4.315 14.793 1.00 83.50 215 ALA A O 1
ATOM 1677 N N . ALA A 1 216 ? 11.274 6.145 14.703 1.00 84.44 216 ALA A N 1
ATOM 1678 C CA . ALA A 1 216 ? 10.749 6.753 15.923 1.00 84.44 216 ALA A CA 1
ATOM 1679 C C . ALA A 1 216 ? 9.250 7.072 15.809 1.00 84.44 216 ALA A C 1
ATOM 1681 O O . ALA A 1 216 ? 8.483 6.774 16.726 1.00 84.44 216 ALA A O 1
ATOM 1682 N N . GLY A 1 217 ? 8.815 7.620 14.672 1.00 82.12 217 GLY A N 1
ATOM 1683 C CA . GLY A 1 217 ? 7.401 7.871 14.404 1.00 82.12 217 GLY A CA 1
ATOM 1684 C C . GLY A 1 217 ? 6.580 6.578 14.347 1.00 82.12 217 GLY A C 1
ATOM 1685 O O . GLY A 1 217 ? 5.520 6.500 14.967 1.00 82.12 217 GLY A O 1
ATOM 1686 N N . ALA A 1 218 ? 7.098 5.528 13.703 1.00 82.00 218 ALA A N 1
ATOM 1687 C CA . ALA A 1 218 ? 6.450 4.216 13.672 1.00 82.00 218 ALA A CA 1
ATOM 1688 C C . ALA A 1 218 ? 6.332 3.596 15.076 1.00 82.00 218 ALA A C 1
ATOM 1690 O O . ALA A 1 218 ? 5.271 3.086 15.434 1.00 82.00 218 ALA A O 1
ATOM 1691 N N . LEU A 1 219 ? 7.382 3.694 15.899 1.00 83.56 219 LEU A N 1
ATOM 1692 C CA . LEU A 1 219 ? 7.363 3.240 17.293 1.00 83.56 219 LEU A CA 1
ATOM 1693 C C . LEU A 1 219 ? 6.334 4.012 18.126 1.00 83.56 219 LEU A C 1
ATOM 1695 O O . LEU A 1 219 ? 5.565 3.397 18.863 1.00 83.56 219 LEU A O 1
ATOM 1699 N N . ALA A 1 220 ? 6.254 5.337 17.976 1.00 82.62 220 ALA A N 1
ATOM 1700 C CA . ALA A 1 220 ? 5.254 6.152 18.667 1.00 82.62 220 ALA A CA 1
ATOM 1701 C C . ALA A 1 220 ? 3.816 5.711 18.333 1.00 82.62 220 ALA A C 1
ATOM 1703 O O . ALA A 1 220 ? 2.972 5.605 19.226 1.00 82.62 220 ALA A O 1
ATOM 1704 N N . ILE A 1 221 ? 3.550 5.377 17.065 1.00 80.19 221 ILE A N 1
ATOM 1705 C CA . ILE A 1 221 ? 2.258 4.832 16.630 1.00 80.19 221 ILE A CA 1
ATOM 1706 C C . ILE A 1 221 ? 2.042 3.430 17.213 1.00 80.19 221 ILE A C 1
ATOM 1708 O O . ILE A 1 221 ? 0.966 3.163 17.752 1.00 80.19 221 ILE A O 1
ATOM 1712 N N . ALA A 1 222 ? 3.049 2.555 17.172 1.00 78.88 222 ALA A N 1
ATOM 1713 C CA . ALA A 1 222 ? 2.965 1.193 17.701 1.00 78.88 222 ALA A CA 1
ATOM 1714 C C . ALA A 1 222 ? 2.651 1.161 19.206 1.00 78.88 222 ALA A C 1
ATOM 1716 O O . ALA A 1 222 ? 1.829 0.361 19.642 1.00 78.88 222 ALA A O 1
ATOM 1717 N N . PHE A 1 223 ? 3.240 2.063 19.998 1.00 77.75 223 PHE A N 1
ATOM 1718 C CA . PHE A 1 223 ? 2.988 2.154 21.441 1.00 77.75 223 PHE A CA 1
ATOM 1719 C C . PHE A 1 223 ? 1.662 2.851 21.799 1.00 77.75 223 PHE A C 1
ATOM 1721 O O . PHE A 1 223 ? 1.232 2.820 22.952 1.00 77.75 223 PHE A O 1
ATOM 1728 N N . SER A 1 224 ? 0.963 3.440 20.824 1.00 69.81 224 SER A N 1
ATOM 1729 C CA . SER A 1 224 ? -0.315 4.145 21.021 1.00 69.81 224 SER A CA 1
ATOM 1730 C C . SER A 1 224 ? -1.568 3.246 20.919 1.00 69.81 224 SER A C 1
ATOM 1732 O O . SER A 1 224 ? -2.666 3.729 20.608 1.00 69.81 224 SER A O 1
ATOM 1734 N N . SER A 1 225 ? -1.412 1.940 21.172 1.00 58.56 225 SER A N 1
ATOM 1735 C CA . SER A 1 225 ? -2.408 0.871 20.978 1.00 58.56 225 SER A CA 1
ATOM 1736 C C . SER A 1 225 ? -3.820 1.196 21.491 1.00 58.56 225 SER A C 1
ATOM 1738 O O . SER A 1 225 ? -4.009 1.837 22.530 1.00 58.56 225 SER A O 1
ATOM 1740 N N . ALA A 1 226 ? -4.826 0.721 20.748 1.00 55.00 226 ALA A N 1
ATOM 1741 C CA . ALA A 1 226 ? -6.249 0.935 21.015 1.00 55.00 226 ALA A CA 1
ATOM 1742 C C . ALA A 1 226 ? -6.671 0.441 22.413 1.00 55.00 226 ALA A C 1
ATOM 1744 O O . ALA A 1 226 ? -6.329 -0.667 22.819 1.00 55.00 226 ALA A O 1
ATOM 1745 N N . THR A 1 227 ? -7.454 1.234 23.155 1.00 56.25 227 THR A N 1
ATOM 1746 C CA . THR A 1 227 ? -8.123 0.767 24.390 1.00 56.25 227 THR A CA 1
ATOM 1747 C C . THR A 1 227 ? -9.415 0.028 24.074 1.00 56.25 227 THR A C 1
ATOM 1749 O O . THR A 1 227 ? -10.068 0.304 23.071 1.00 56.25 227 THR A O 1
ATOM 1752 N N . ALA A 1 228 ? -9.877 -0.789 25.026 1.00 55.75 228 ALA A N 1
ATOM 1753 C CA . ALA A 1 228 ? -11.213 -1.397 25.023 1.00 55.75 228 ALA A CA 1
ATOM 1754 C C . ALA A 1 228 ? -12.358 -0.395 24.725 1.00 55.75 228 ALA A C 1
ATOM 1756 O O . ALA A 1 228 ? -13.365 -0.751 24.117 1.00 55.75 228 ALA A O 1
ATOM 1757 N N . ASN A 1 229 ? -12.187 0.887 25.071 1.00 55.97 229 ASN A N 1
ATOM 1758 C CA . ASN A 1 229 ? -13.159 1.944 24.771 1.00 55.97 229 ASN A CA 1
ATOM 1759 C C . ASN A 1 229 ? -13.272 2.288 23.272 1.00 55.97 229 ASN A C 1
ATOM 1761 O O . ASN A 1 229 ? -14.358 2.669 22.833 1.00 55.97 229 ASN A O 1
ATOM 1765 N N . GLU A 1 230 ? -12.208 2.136 22.477 1.00 59.12 230 GLU A N 1
ATOM 1766 C CA . GLU A 1 230 ? -12.251 2.305 21.012 1.00 59.12 230 GLU A CA 1
ATOM 1767 C C . GLU A 1 230 ? -12.952 1.116 20.337 1.00 59.12 230 GLU A C 1
ATOM 1769 O O . GLU A 1 230 ? -13.700 1.299 19.381 1.00 59.12 230 GLU A O 1
ATOM 1774 N N . TYR A 1 231 ? -12.837 -0.087 20.908 1.00 63.91 231 TYR A N 1
ATOM 1775 C CA . TYR A 1 231 ? -13.574 -1.262 20.431 1.00 63.91 231 TYR A CA 1
ATOM 1776 C C . TYR A 1 231 ? -15.101 -1.046 20.481 1.00 63.91 231 TYR A C 1
ATOM 1778 O O . TYR A 1 231 ? -15.845 -1.496 19.608 1.00 63.91 231 TYR A O 1
ATOM 1786 N N . SER A 1 232 ? -15.585 -0.272 21.461 1.00 64.50 232 SER A N 1
ATOM 1787 C CA . SER A 1 232 ? -17.009 0.072 21.577 1.00 64.50 232 SER A CA 1
ATOM 1788 C C . SER A 1 232 ? -17.524 0.982 20.451 1.00 64.50 232 SER A C 1
ATOM 1790 O O . SER A 1 232 ? -18.684 0.852 20.053 1.00 64.50 232 SER A O 1
ATOM 1792 N N . SER A 1 233 ? -16.697 1.892 19.913 1.00 66.12 233 SER A N 1
ATOM 1793 C CA . SER A 1 233 ? -17.102 2.736 18.779 1.00 66.12 233 SER A CA 1
ATOM 1794 C C . SER A 1 233 ? -17.109 1.937 17.480 1.00 66.12 233 SER A C 1
ATOM 1796 O O . SER A 1 233 ? -18.027 2.105 16.678 1.00 66.12 233 SER A O 1
ATOM 1798 N N . TRP A 1 234 ? -16.165 1.005 17.321 1.00 68.81 234 TRP A N 1
ATOM 1799 C CA . TRP A 1 234 ? -16.139 0.076 16.192 1.00 68.81 234 TRP A CA 1
ATOM 1800 C C . TRP A 1 234 ? -17.363 -0.832 16.184 1.00 68.81 234 TRP A C 1
ATOM 1802 O O . TRP A 1 234 ? -17.990 -0.979 15.143 1.00 68.81 234 TRP A O 1
ATOM 1812 N N . LYS A 1 235 ? -17.788 -1.347 17.346 1.00 70.31 235 LYS A N 1
ATOM 1813 C CA . LYS A 1 235 ? -19.019 -2.143 17.462 1.00 70.31 235 LYS A CA 1
ATOM 1814 C C . LYS A 1 235 ? -20.270 -1.358 17.052 1.00 70.31 235 LYS A C 1
ATOM 1816 O O . LYS A 1 235 ? -21.128 -1.898 16.365 1.00 70.31 235 LYS A O 1
ATOM 1821 N N . LYS A 1 236 ? -20.362 -0.073 17.417 1.00 73.25 236 LYS A N 1
ATOM 1822 C CA . LYS A 1 236 ? -21.473 0.800 16.990 1.00 73.25 236 LYS A CA 1
ATOM 1823 C C . LYS A 1 236 ? -21.452 1.084 15.488 1.00 73.25 236 LYS A C 1
ATOM 1825 O O . LYS A 1 236 ? -22.507 1.100 14.862 1.00 73.25 236 LYS A O 1
ATOM 1830 N N . ALA A 1 237 ? -20.271 1.316 14.915 1.00 71.88 237 ALA A N 1
ATOM 1831 C CA . ALA A 1 237 ? -20.119 1.513 13.476 1.00 71.88 237 ALA A CA 1
ATOM 1832 C C . ALA A 1 237 ? -20.463 0.234 12.698 1.00 71.88 237 ALA A C 1
ATOM 1834 O O . ALA A 1 237 ? -21.204 0.302 11.725 1.00 71.88 237 ALA A O 1
ATOM 1835 N N . ALA A 1 238 ? -19.993 -0.920 13.174 1.00 71.69 238 ALA A N 1
ATOM 1836 C CA . ALA A 1 238 ? -20.309 -2.228 12.617 1.00 71.69 238 ALA A CA 1
ATOM 1837 C C . ALA A 1 238 ? -21.817 -2.509 12.658 1.00 71.69 238 ALA A C 1
ATOM 1839 O O . ALA A 1 238 ? -22.376 -2.888 11.638 1.00 71.69 238 ALA A O 1
ATOM 1840 N N . GLN A 1 239 ? -22.495 -2.230 13.780 1.00 76.19 239 GLN A N 1
ATOM 1841 C CA . GLN A 1 239 ? -23.952 -2.383 13.879 1.00 76.19 239 GLN A CA 1
ATOM 1842 C C . GLN A 1 239 ? -24.687 -1.526 12.841 1.00 76.19 239 GLN A C 1
ATOM 1844 O O . GLN A 1 239 ? -25.527 -2.039 12.116 1.00 76.19 239 GLN A O 1
ATOM 1849 N N . ARG A 1 240 ? -24.313 -0.245 12.708 1.00 77.94 240 ARG A N 1
ATOM 1850 C CA . ARG A 1 240 ? -24.922 0.667 11.727 1.00 77.94 240 ARG A CA 1
ATOM 1851 C C . ARG A 1 240 ? -24.805 0.145 10.293 1.00 77.94 240 ARG A C 1
ATOM 1853 O O . ARG A 1 240 ? -25.740 0.281 9.515 1.00 77.94 240 ARG A O 1
ATOM 1860 N N . GLU A 1 241 ? -23.650 -0.404 9.928 1.00 76.94 241 GLU A N 1
ATOM 1861 C CA . GLU A 1 241 ? -23.434 -0.961 8.587 1.00 76.94 241 GLU A CA 1
ATOM 1862 C C . GLU A 1 241 ? -24.134 -2.313 8.410 1.00 76.94 241 GLU A C 1
ATOM 1864 O O . GLU A 1 241 ? -24.641 -2.591 7.328 1.00 76.94 241 GLU A O 1
ATOM 1869 N N . SER A 1 242 ? -24.214 -3.121 9.472 1.00 76.19 242 SER A N 1
ATOM 1870 C CA . SER A 1 242 ? -25.000 -4.359 9.507 1.00 76.19 242 SER A CA 1
ATOM 1871 C C . SER A 1 242 ? -26.469 -4.074 9.206 1.00 76.19 242 SER A C 1
ATOM 1873 O O . SER A 1 242 ? -27.049 -4.718 8.337 1.00 76.19 242 SER A O 1
ATOM 1875 N N . ASP A 1 243 ? -27.036 -3.057 9.860 1.00 80.38 243 ASP A N 1
ATOM 1876 C CA . ASP A 1 243 ? -28.425 -2.637 9.673 1.00 80.38 243 ASP A CA 1
ATOM 1877 C C . ASP A 1 243 ? -28.650 -2.067 8.260 1.00 80.38 243 ASP A C 1
ATOM 1879 O O . ASP A 1 243 ? -29.660 -2.359 7.624 1.00 80.38 243 ASP A O 1
ATOM 1883 N N . LEU A 1 244 ? -27.687 -1.294 7.736 1.00 82.56 244 LEU A N 1
ATOM 1884 C CA . LEU A 1 244 ? -27.765 -0.696 6.398 1.00 82.56 244 LEU A CA 1
ATOM 1885 C C . LEU A 1 244 ? -27.738 -1.742 5.274 1.00 82.56 244 LEU A C 1
ATOM 1887 O O . LEU A 1 244 ? -28.433 -1.584 4.273 1.00 82.56 244 LEU A O 1
ATOM 1891 N N . TYR A 1 245 ? -26.913 -2.781 5.418 1.00 81.06 245 TYR A N 1
ATOM 1892 C CA . TYR A 1 245 ? -26.716 -3.810 4.395 1.00 81.06 245 TYR A CA 1
ATOM 1893 C C . TYR A 1 245 ? -27.497 -5.104 4.653 1.00 81.06 245 TYR A C 1
ATOM 1895 O O . TYR A 1 245 ? -27.371 -6.046 3.874 1.00 81.06 245 TYR A O 1
ATOM 1903 N N . GLY A 1 246 ? -28.288 -5.167 5.727 1.00 79.62 246 GLY A N 1
ATOM 1904 C CA . GLY A 1 246 ? -29.043 -6.364 6.106 1.00 79.62 246 GLY A CA 1
ATOM 1905 C C . GLY A 1 246 ? -28.153 -7.557 6.471 1.00 79.62 246 GLY A C 1
ATOM 1906 O O . GLY A 1 246 ? -28.534 -8.703 6.244 1.00 79.62 246 GLY A O 1
ATOM 1907 N N . ILE A 1 247 ? -26.951 -7.303 6.993 1.00 81.56 247 ILE A N 1
ATOM 1908 C CA . ILE A 1 247 ? -25.998 -8.349 7.382 1.00 81.56 247 ILE A CA 1
ATOM 1909 C C . ILE A 1 247 ? -26.325 -8.797 8.804 1.00 81.56 247 ILE A C 1
ATOM 1911 O O . ILE A 1 247 ? -26.640 -7.977 9.667 1.00 81.56 247 ILE A O 1
ATOM 1915 N N . GLU A 1 248 ? -26.233 -10.098 9.069 1.00 81.19 248 GLU A N 1
ATOM 1916 C CA . GLU A 1 248 ? -26.501 -10.646 10.394 1.00 81.19 248 GLU A CA 1
ATOM 1917 C C . GLU A 1 248 ? -25.489 -10.115 11.438 1.00 81.19 248 GLU A C 1
ATOM 1919 O O . GLU A 1 248 ? -24.280 -10.325 11.289 1.00 81.19 248 GLU A O 1
ATOM 1924 N N . PRO A 1 249 ? -25.937 -9.479 12.539 1.00 76.56 249 PRO A N 1
ATOM 1925 C CA . PRO A 1 249 ? -25.028 -8.904 13.534 1.00 76.56 249 PRO A CA 1
ATOM 1926 C C . PRO A 1 249 ? -24.109 -9.939 14.196 1.00 76.56 249 PRO A C 1
ATOM 1928 O O . PRO A 1 249 ? -22.954 -9.643 14.508 1.00 76.56 249 PRO A O 1
ATOM 1931 N N . ALA A 1 250 ? -24.595 -11.172 14.381 1.00 76.12 250 ALA A N 1
ATOM 1932 C CA . ALA A 1 250 ? -23.808 -12.273 14.934 1.00 76.12 250 ALA A CA 1
ATOM 1933 C C . ALA A 1 250 ? -22.629 -12.652 14.022 1.00 76.12 250 ALA A C 1
ATOM 1935 O O . ALA A 1 250 ? -21.522 -12.889 14.515 1.00 76.12 250 ALA A O 1
ATOM 1936 N N . TYR A 1 251 ? -22.838 -12.624 12.700 1.00 77.25 251 TYR A N 1
ATOM 1937 C CA . TYR A 1 251 ? -21.787 -12.843 11.709 1.00 77.25 251 TYR A CA 1
ATOM 1938 C C . TYR A 1 251 ? -20.699 -11.765 11.808 1.00 77.25 251 TYR A C 1
ATOM 1940 O O . TYR A 1 251 ? -19.510 -12.086 11.891 1.00 77.25 251 TYR A O 1
ATOM 1948 N N . VAL A 1 252 ? -21.094 -10.489 11.874 1.00 76.19 252 VAL A N 1
ATOM 1949 C CA . VAL A 1 252 ? -20.157 -9.356 11.956 1.00 76.19 252 VAL A CA 1
ATOM 1950 C C . VAL A 1 252 ? -19.343 -9.391 13.251 1.00 76.19 252 VAL A C 1
ATOM 1952 O O . VAL A 1 252 ? -18.122 -9.236 13.212 1.00 76.19 252 VAL A O 1
ATOM 1955 N N . VAL A 1 253 ? -19.984 -9.648 14.397 1.00 73.75 253 VAL A N 1
ATOM 1956 C CA . VAL A 1 253 ? -19.306 -9.729 15.703 1.00 73.75 253 VAL A CA 1
ATOM 1957 C C . VAL A 1 253 ? -18.278 -10.856 15.720 1.00 73.75 253 VAL A C 1
ATOM 1959 O O . VAL A 1 253 ? -17.117 -10.621 16.057 1.00 73.75 253 VAL A O 1
ATOM 1962 N N . ALA A 1 254 ? -18.662 -12.058 15.294 1.00 73.19 254 ALA A N 1
ATOM 1963 C CA . ALA A 1 254 ? -17.742 -13.185 15.265 1.00 73.19 254 ALA A CA 1
ATOM 1964 C C . ALA A 1 254 ? -16.563 -12.935 14.303 1.00 73.19 254 ALA A C 1
ATOM 1966 O O . ALA A 1 254 ? -15.412 -13.200 14.654 1.00 73.19 254 ALA A O 1
ATOM 1967 N N . ARG A 1 255 ? -16.805 -12.303 13.147 1.00 74.38 255 ARG A N 1
ATOM 1968 C CA . ARG A 1 255 ? -15.751 -11.906 12.198 1.00 74.38 255 ARG A CA 1
ATOM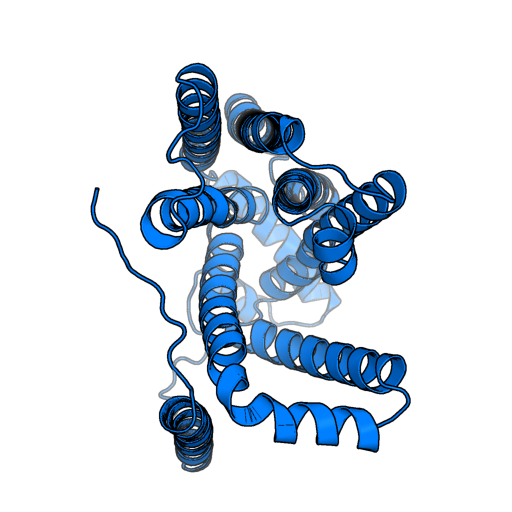 1969 C C . ARG A 1 255 ? -14.802 -10.829 12.723 1.00 74.38 255 ARG A C 1
ATOM 1971 O O . ARG A 1 255 ? -13.607 -10.877 12.398 1.00 74.38 255 ARG A O 1
ATOM 1978 N N . MET A 1 256 ? -15.309 -9.873 13.503 1.00 70.06 256 MET A N 1
ATOM 1979 C CA . MET A 1 256 ? -14.502 -8.835 14.159 1.00 70.06 256 MET A CA 1
ATOM 1980 C C . MET A 1 256 ? -13.631 -9.397 15.285 1.00 70.06 256 MET A C 1
ATOM 1982 O O . MET A 1 256 ? -12.521 -8.917 15.494 1.00 70.06 256 MET A O 1
ATOM 1986 N N . GLU A 1 257 ? -14.091 -10.441 15.969 1.00 70.31 257 GLU A N 1
ATOM 1987 C CA . GLU A 1 257 ? -13.313 -11.177 16.975 1.00 70.31 257 GLU A CA 1
ATOM 1988 C C . GLU A 1 257 ? -12.316 -12.170 16.353 1.00 70.31 257 GLU A C 1
ATOM 1990 O O . GLU A 1 257 ? -11.609 -12.877 17.065 1.00 70.31 257 GLU A O 1
ATOM 1995 N N . GLY A 1 258 ? -12.245 -12.234 15.019 1.00 65.25 258 GLY A N 1
ATOM 1996 C CA . GLY A 1 258 ? -11.363 -13.153 14.301 1.00 65.25 258 GLY A CA 1
ATOM 1997 C C . GLY A 1 258 ? -11.857 -14.601 14.282 1.00 65.25 258 GLY A C 1
ATOM 1998 O O . GLY A 1 258 ? -11.120 -15.473 13.835 1.00 65.25 258 GLY A O 1
ATOM 1999 N N . ARG A 1 259 ? -13.093 -14.863 14.724 1.00 66.00 259 ARG A N 1
ATOM 2000 C CA . ARG A 1 259 ? -13.721 -16.182 14.645 1.00 66.00 259 ARG A CA 1
ATOM 2001 C C . ARG A 1 259 ? -14.249 -16.409 13.228 1.00 66.00 259 ARG A C 1
ATOM 2003 O O . ARG A 1 259 ? -15.023 -15.609 12.698 1.00 66.00 259 ARG A O 1
ATOM 2010 N N . ASP A 1 260 ? -13.842 -17.510 12.603 1.00 61.88 260 ASP A N 1
ATOM 2011 C CA . ASP A 1 260 ? -14.447 -17.965 11.353 1.00 61.88 260 ASP A CA 1
ATOM 2012 C C . ASP A 1 260 ? -15.773 -18.667 11.668 1.00 61.88 260 ASP A C 1
ATOM 2014 O O . ASP A 1 260 ? -15.811 -19.806 12.124 1.00 61.88 260 ASP A O 1
ATOM 2018 N N . VAL A 1 261 ? -16.881 -17.965 11.411 1.00 56.66 261 VAL A N 1
ATOM 2019 C CA . VAL A 1 261 ? -18.261 -18.428 11.669 1.00 56.66 261 VAL A CA 1
ATOM 2020 C C . VAL A 1 261 ? -18.599 -19.702 10.888 1.00 56.66 261 VAL A C 1
ATOM 2022 O O . VAL A 1 261 ? -19.541 -20.406 11.229 1.00 56.66 261 VAL A O 1
ATOM 2025 N N . HIS A 1 262 ? -17.842 -20.004 9.831 1.00 54.91 262 HIS A N 1
ATOM 2026 C CA . HIS A 1 262 ? -18.002 -21.186 8.982 1.00 54.91 262 HIS A CA 1
ATOM 2027 C C . HIS A 1 262 ? -16.693 -21.979 8.863 1.00 54.91 262 HIS A C 1
ATOM 2029 O O . HIS A 1 262 ? -16.391 -22.523 7.808 1.00 54.91 262 HIS A O 1
ATOM 2035 N N . ALA A 1 263 ? -15.908 -22.093 9.941 1.00 51.72 263 ALA A N 1
ATOM 2036 C CA . ALA A 1 263 ? -14.778 -23.028 10.004 1.00 51.72 263 ALA A CA 1
ATOM 2037 C C . ALA A 1 263 ? -15.213 -24.517 9.984 1.00 51.72 263 ALA A C 1
ATOM 2039 O O . ALA A 1 263 ? -14.542 -25.378 10.552 1.00 51.72 263 ALA A O 1
ATOM 2040 N N . SER A 1 264 ? -16.334 -24.856 9.341 1.00 47.53 264 SER A N 1
ATOM 2041 C CA . SER A 1 264 ? -16.579 -26.220 8.904 1.00 47.53 264 SER A CA 1
ATOM 2042 C C . SER A 1 264 ? -15.602 -26.499 7.767 1.00 47.53 264 SER A C 1
ATOM 2044 O O . SER A 1 264 ? -15.676 -25.874 6.719 1.00 47.53 264 SER A O 1
ATOM 2046 N N . SER A 1 265 ? -14.645 -27.398 8.021 1.00 49.81 265 SER A N 1
ATOM 2047 C CA . SER A 1 265 ? -13.800 -28.122 7.058 1.00 49.81 265 SER A CA 1
ATOM 2048 C C . SER A 1 265 ? -14.167 -27.876 5.578 1.00 49.81 265 SER A C 1
ATOM 2050 O O . SER A 1 265 ? -14.807 -28.714 4.934 1.00 49.81 265 SER A O 1
ATOM 2052 N N . ALA A 1 266 ? -13.752 -26.742 5.009 1.00 59.47 266 ALA A N 1
ATOM 2053 C CA . ALA A 1 266 ? -13.886 -26.504 3.583 1.00 59.47 266 ALA A CA 1
ATOM 2054 C C . ALA A 1 266 ? -12.860 -27.415 2.903 1.00 59.47 266 ALA A C 1
ATOM 2056 O O . ALA A 1 266 ? -11.667 -27.114 2.843 1.00 59.47 266 ALA A O 1
ATOM 2057 N N . ARG A 1 267 ? -13.305 -28.604 2.484 1.00 65.88 267 ARG A N 1
ATOM 2058 C CA . ARG A 1 267 ? -12.473 -29.530 1.717 1.00 65.88 267 ARG A CA 1
ATOM 2059 C C . ARG A 1 267 ? -12.126 -28.836 0.406 1.00 65.88 267 ARG A C 1
ATOM 2061 O O . ARG A 1 267 ? -13.030 -28.469 -0.339 1.00 65.88 267 ARG A O 1
ATOM 2068 N N . ARG A 1 268 ? -10.826 -28.670 0.142 1.00 77.94 268 ARG A N 1
ATOM 2069 C CA . ARG A 1 268 ? -10.341 -28.132 -1.133 1.00 77.94 268 ARG A CA 1
ATOM 2070 C C . ARG A 1 268 ? -10.945 -28.940 -2.272 1.00 77.94 268 ARG A C 1
ATOM 2072 O O . ARG A 1 268 ? -10.849 -30.169 -2.290 1.00 77.94 268 ARG A O 1
ATOM 2079 N N . THR A 1 269 ? -11.588 -28.243 -3.188 1.00 86.50 269 THR A N 1
ATOM 2080 C CA . THR A 1 269 ? -12.183 -28.819 -4.384 1.00 86.50 269 THR A CA 1
ATOM 2081 C C . THR A 1 269 ? -11.101 -29.098 -5.426 1.00 86.50 269 THR A C 1
ATOM 2083 O O . THR A 1 269 ? -9.981 -28.592 -5.353 1.00 86.50 269 THR A O 1
ATOM 2086 N N . TRP A 1 270 ? -11.419 -29.920 -6.424 1.00 88.88 270 TRP A N 1
ATOM 2087 C CA . TRP A 1 270 ? -10.517 -30.158 -7.554 1.00 88.88 270 TRP A CA 1
ATOM 2088 C C . TRP A 1 270 ? -10.224 -28.865 -8.335 1.00 88.88 270 TRP A C 1
ATOM 2090 O O . TRP A 1 270 ? -9.110 -28.691 -8.820 1.00 88.88 270 TRP A O 1
ATOM 2100 N N . LEU A 1 271 ? -11.188 -27.935 -8.390 1.00 86.38 271 LEU A N 1
ATOM 2101 C CA . LEU A 1 271 ? -11.014 -26.607 -8.980 1.00 86.38 271 LEU A CA 1
ATOM 2102 C C . LEU A 1 271 ? -9.939 -25.806 -8.245 1.00 86.38 271 LEU A C 1
ATOM 2104 O O . LEU A 1 271 ? -9.107 -25.186 -8.899 1.00 86.38 271 LEU A O 1
ATOM 2108 N N . ASP A 1 272 ? -9.893 -25.878 -6.912 1.00 85.31 272 ASP A N 1
ATOM 2109 C CA . ASP A 1 272 ? -8.851 -25.207 -6.127 1.00 85.31 272 ASP A CA 1
ATOM 2110 C C . ASP A 1 272 ? -7.462 -25.730 -6.505 1.00 85.31 272 ASP A C 1
ATOM 2112 O O . ASP A 1 272 ? -6.528 -24.952 -6.685 1.00 85.31 272 ASP A O 1
ATOM 2116 N N . TRP A 1 273 ? -7.321 -27.045 -6.692 1.00 89.25 273 TRP A N 1
ATOM 2117 C CA . TRP A 1 273 ? -6.059 -27.648 -7.122 1.00 89.25 273 TRP A CA 1
ATOM 2118 C C . TRP A 1 273 ? -5.683 -27.297 -8.559 1.00 89.25 273 TRP A C 1
ATOM 2120 O O . TRP A 1 273 ? -4.506 -27.067 -8.828 1.00 89.25 273 TRP A O 1
ATOM 2130 N N . VAL A 1 274 ? -6.656 -27.203 -9.468 1.00 90.69 274 VAL A N 1
ATOM 2131 C CA . VAL A 1 274 ? -6.420 -26.738 -10.842 1.00 90.69 274 VAL A CA 1
ATOM 2132 C C . VAL A 1 274 ? -5.987 -25.273 -10.854 1.00 90.69 274 VAL A C 1
ATOM 2134 O O . VAL A 1 274 ? -5.041 -24.933 -11.558 1.00 90.69 274 VAL A O 1
ATOM 2137 N N 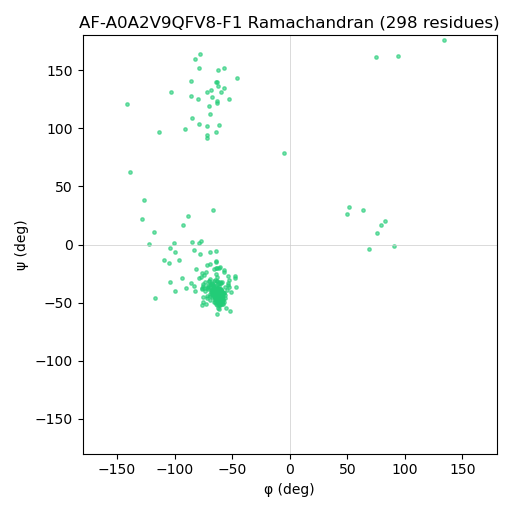. LEU A 1 275 ? -6.616 -24.413 -10.051 1.00 87.38 275 LEU A N 1
ATOM 2138 C CA . LEU A 1 275 ? -6.246 -23.002 -9.933 1.00 87.38 275 LEU A CA 1
ATOM 2139 C C . LEU A 1 275 ? -4.847 -22.836 -9.338 1.00 87.38 275 LEU A C 1
ATOM 2141 O O . LEU A 1 275 ? -4.029 -22.105 -9.895 1.00 87.38 275 LEU A O 1
ATOM 2145 N N . ILE A 1 276 ? -4.548 -23.551 -8.248 1.00 87.75 276 ILE A N 1
ATOM 2146 C CA . ILE A 1 276 ? -3.218 -23.554 -7.627 1.00 87.75 276 ILE A CA 1
ATOM 2147 C C . ILE A 1 276 ? -2.176 -24.064 -8.625 1.00 87.75 276 ILE A C 1
ATOM 2149 O O . ILE A 1 276 ? -1.148 -23.416 -8.818 1.00 87.75 276 ILE A O 1
ATOM 2153 N N . GLY A 1 277 ? -2.446 -25.192 -9.288 1.00 90.00 277 GLY A N 1
ATOM 2154 C CA . GLY A 1 277 ? -1.556 -25.775 -10.287 1.00 90.00 277 GLY A CA 1
ATOM 2155 C C . GLY A 1 277 ? -1.310 -24.824 -11.455 1.00 90.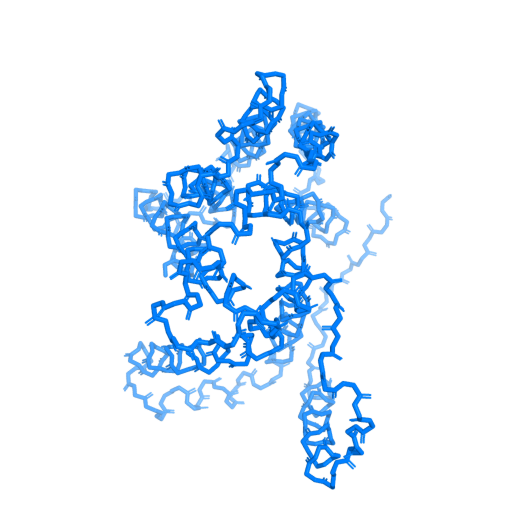00 277 GLY A C 1
ATOM 2156 O O . GLY A 1 277 ? -0.162 -24.553 -11.782 1.00 90.00 277 GLY A O 1
ATOM 2157 N N . GLY A 1 278 ? -2.367 -24.238 -12.020 1.00 90.12 278 GLY A N 1
ATOM 2158 C CA . GLY A 1 278 ? -2.282 -23.281 -13.122 1.00 90.12 278 GLY A CA 1
ATOM 2159 C C . GLY A 1 278 ? -1.485 -22.029 -12.759 1.00 90.12 278 GLY A C 1
ATOM 2160 O O . GLY A 1 278 ? -0.555 -21.670 -13.478 1.00 90.12 278 GLY A O 1
ATOM 2161 N N . ALA A 1 279 ? -1.781 -21.403 -11.615 1.00 86.56 279 ALA A N 1
ATOM 2162 C CA . ALA A 1 279 ? -1.023 -20.252 -11.124 1.00 86.56 279 ALA A CA 1
ATOM 2163 C C . ALA A 1 279 ? 0.459 -20.597 -10.901 1.00 86.56 279 ALA A C 1
ATOM 2165 O O . ALA A 1 279 ? 1.341 -19.844 -11.316 1.00 86.56 279 ALA A O 1
ATOM 2166 N N . THR A 1 280 ? 0.738 -21.767 -10.319 1.00 88.56 280 THR A N 1
ATOM 2167 C CA . THR A 1 280 ? 2.110 -22.251 -10.103 1.00 88.56 280 THR A CA 1
ATOM 2168 C C . THR A 1 280 ? 2.832 -22.477 -11.429 1.00 88.56 280 THR A C 1
ATOM 2170 O O . THR A 1 280 ? 3.958 -22.018 -11.598 1.00 88.56 280 THR A O 1
ATOM 2173 N N . CYS A 1 281 ? 2.187 -23.128 -12.399 1.00 90.44 281 CYS A N 1
ATOM 2174 C CA . CYS A 1 281 ? 2.758 -23.379 -13.719 1.00 90.44 281 CYS A CA 1
ATOM 2175 C C . CYS A 1 281 ? 3.060 -22.084 -14.476 1.00 90.44 281 CYS A C 1
ATOM 2177 O O . CYS A 1 281 ? 4.119 -21.989 -15.089 1.00 90.44 281 CYS A O 1
ATOM 2179 N N . ILE A 1 282 ? 2.177 -21.082 -14.413 1.00 88.00 282 ILE A N 1
ATOM 2180 C CA . ILE A 1 282 ? 2.424 -19.763 -15.011 1.00 88.00 282 ILE A CA 1
ATOM 2181 C C . ILE A 1 282 ? 3.660 -19.134 -14.367 1.00 88.00 282 ILE A C 1
ATOM 2183 O O . ILE A 1 282 ? 4.583 -18.726 -15.069 1.00 88.00 282 ILE A O 1
ATOM 2187 N N . PHE A 1 283 ? 3.711 -19.103 -13.036 1.00 87.81 283 PHE A N 1
ATOM 2188 C CA . PHE A 1 283 ? 4.815 -18.486 -12.308 1.00 87.81 283 PHE A CA 1
ATOM 2189 C C . PHE A 1 283 ? 6.161 -19.162 -12.607 1.00 87.81 283 PHE A C 1
ATOM 2191 O O . PHE A 1 283 ? 7.140 -18.489 -12.931 1.00 87.81 283 PHE A O 1
ATOM 2198 N N . VAL A 1 284 ? 6.197 -20.497 -12.570 1.00 89.00 284 VAL A N 1
ATOM 2199 C CA . VAL A 1 284 ? 7.387 -21.293 -12.906 1.00 89.00 284 VAL A CA 1
ATOM 2200 C C . VAL A 1 284 ? 7.759 -21.131 -14.380 1.00 89.00 284 VAL A C 1
ATOM 2202 O O . VAL A 1 284 ? 8.933 -20.958 -14.688 1.00 89.00 284 VAL A O 1
ATOM 2205 N N . GLY A 1 285 ? 6.785 -21.125 -15.292 1.00 86.88 285 GLY A N 1
ATOM 2206 C CA . GLY A 1 285 ? 7.015 -20.952 -16.727 1.00 86.88 285 GLY A CA 1
ATOM 2207 C C . GLY A 1 285 ? 7.686 -19.619 -17.059 1.00 86.88 285 GLY A C 1
ATOM 2208 O O . GLY A 1 285 ? 8.691 -19.597 -17.768 1.00 86.88 285 GLY A O 1
ATOM 2209 N N . PHE A 1 286 ? 7.198 -18.517 -16.482 1.00 85.00 286 PHE A N 1
ATOM 2210 C CA . PHE A 1 286 ? 7.867 -17.219 -16.604 1.00 85.00 286 PHE A CA 1
ATOM 2211 C C . PHE A 1 286 ? 9.254 -17.231 -15.956 1.00 85.00 286 PHE A C 1
ATOM 2213 O O . PHE A 1 286 ? 10.180 -16.673 -16.535 1.00 85.00 286 PHE A O 1
ATOM 2220 N N . GLY A 1 287 ? 9.422 -17.902 -14.812 1.00 83.00 287 GLY A N 1
ATOM 2221 C CA . GLY A 1 287 ? 10.717 -18.038 -14.139 1.00 83.00 287 GLY A CA 1
ATOM 2222 C C . GLY A 1 287 ? 11.770 -18.779 -14.968 1.00 83.00 287 GLY A C 1
ATOM 2223 O O . GLY A 1 287 ? 12.929 -18.379 -14.969 1.00 83.00 287 GLY A O 1
ATOM 2224 N N . VAL A 1 288 ? 11.376 -19.808 -15.723 1.00 86.94 288 VAL A N 1
ATOM 2225 C CA . VAL A 1 288 ? 12.278 -20.564 -16.613 1.00 86.94 288 VAL A CA 1
ATOM 2226 C C . VAL A 1 288 ? 12.706 -19.739 -17.833 1.00 86.94 288 VAL A C 1
ATOM 2228 O O . VAL A 1 288 ? 13.838 -19.862 -18.292 1.00 86.94 288 VAL A O 1
ATOM 2231 N N . ILE A 1 289 ? 11.818 -18.891 -18.362 1.00 86.00 289 ILE A N 1
ATOM 2232 C CA . ILE A 1 289 ? 12.095 -18.022 -19.524 1.00 86.00 289 ILE A CA 1
ATOM 2233 C C . ILE A 1 289 ? 12.852 -16.747 -19.108 1.00 86.00 289 ILE A C 1
ATOM 2235 O O . ILE A 1 289 ? 13.498 -16.095 -19.937 1.00 86.00 289 ILE A O 1
ATOM 2239 N N . ALA A 1 290 ? 12.772 -16.377 -17.829 1.00 82.94 290 ALA A N 1
ATOM 2240 C CA . ALA A 1 290 ? 13.342 -15.152 -17.304 1.00 82.94 290 ALA A CA 1
ATOM 2241 C C . ALA A 1 290 ? 14.854 -15.090 -17.523 1.00 82.94 290 ALA A C 1
ATOM 2243 O O . ALA A 1 290 ? 15.602 -15.997 -17.156 1.00 82.94 290 ALA A O 1
ATOM 2244 N N . ARG A 1 291 ? 15.330 -13.959 -18.045 1.00 78.88 291 ARG A N 1
ATOM 2245 C CA . ARG A 1 291 ? 16.755 -13.635 -17.967 1.00 78.88 291 ARG A CA 1
ATOM 2246 C C . ARG A 1 291 ? 17.031 -12.953 -16.636 1.00 78.88 291 ARG A C 1
ATOM 2248 O O . ARG A 1 291 ? 16.359 -11.980 -16.284 1.00 78.88 291 ARG A O 1
ATOM 2255 N N . VAL A 1 292 ? 18.018 -13.468 -15.906 1.00 69.94 292 VAL A N 1
ATOM 2256 C CA . VAL A 1 292 ? 18.482 -12.863 -14.656 1.00 69.94 292 VAL A CA 1
ATOM 2257 C C . VAL A 1 292 ? 19.210 -11.556 -14.996 1.00 69.94 292 VAL A C 1
ATOM 2259 O O . VAL A 1 292 ? 20.195 -11.599 -15.736 1.00 69.94 292 VAL A O 1
ATOM 2262 N N . PRO A 1 293 ? 18.741 -10.394 -14.510 1.00 63.53 293 PRO A N 1
ATOM 2263 C CA . PRO A 1 293 ? 19.473 -9.148 -14.614 1.00 63.53 293 PRO A CA 1
ATOM 2264 C C . PRO A 1 293 ? 20.770 -9.321 -13.832 1.00 63.53 293 PRO A C 1
ATOM 2266 O O . PRO A 1 293 ? 20.753 -9.864 -12.726 1.00 63.53 293 PRO A O 1
ATOM 2269 N N . GLN A 1 294 ? 21.892 -8.872 -14.388 1.00 59.00 294 GLN A N 1
ATOM 2270 C CA . GLN A 1 294 ? 23.142 -8.811 -13.637 1.00 59.00 294 GLN A CA 1
ATOM 2271 C C . GLN A 1 294 ? 22.962 -7.815 -12.484 1.00 59.00 294 GLN A C 1
ATOM 2273 O O . GLN A 1 294 ? 23.039 -6.606 -12.675 1.00 59.00 294 GLN A O 1
ATOM 2278 N N . MET A 1 295 ? 22.648 -8.337 -11.299 1.00 55.53 295 MET A N 1
ATOM 2279 C CA . MET A 1 295 ? 22.580 -7.596 -10.045 1.00 55.53 295 MET A CA 1
ATOM 2280 C C . MET A 1 295 ? 23.708 -8.124 -9.168 1.00 55.53 295 MET A C 1
ATOM 2282 O O . MET A 1 295 ? 23.580 -9.180 -8.548 1.00 55.53 295 MET A O 1
ATOM 2286 N N . GLU A 1 296 ? 24.845 -7.433 -9.162 1.00 54.94 296 GLU A N 1
ATOM 2287 C CA . GLU A 1 296 ? 25.915 -7.753 -8.223 1.00 54.94 296 GLU A CA 1
ATOM 2288 C C . GLU A 1 296 ? 25.481 -7.316 -6.822 1.00 54.94 296 GLU A C 1
ATOM 2290 O O . GLU A 1 296 ? 25.512 -6.134 -6.483 1.00 54.94 296 GLU A O 1
ATOM 2295 N N . ILE A 1 297 ? 25.060 -8.278 -5.996 1.00 47.44 297 ILE A N 1
ATOM 2296 C CA . ILE A 1 297 ? 24.865 -8.056 -4.561 1.00 47.44 297 ILE A CA 1
ATOM 2297 C C . ILE A 1 297 ? 26.257 -7.921 -3.947 1.00 47.44 297 ILE A C 1
ATOM 2299 O O . ILE A 1 297 ? 26.901 -8.910 -3.593 1.00 47.44 297 ILE A O 1
ATOM 2303 N N . GLN A 1 298 ? 26.747 -6.690 -3.871 1.00 51.16 298 GLN A N 1
ATOM 2304 C CA . GLN A 1 298 ? 28.051 -6.408 -3.296 1.00 51.16 298 GLN A CA 1
ATOM 2305 C C . GLN A 1 298 ? 27.898 -6.122 -1.803 1.00 51.16 298 GLN A C 1
ATOM 2307 O O . GLN A 1 298 ? 27.577 -5.003 -1.400 1.00 51.16 298 GLN A O 1
ATOM 2312 N N . TRP A 1 299 ? 28.171 -7.138 -0.983 1.00 41.56 299 TRP A N 1
ATOM 2313 C CA . TRP A 1 299 ? 28.414 -6.964 0.448 1.00 41.56 299 TRP A CA 1
ATOM 2314 C C . TRP A 1 299 ? 29.651 -6.072 0.608 1.00 41.56 299 TRP A C 1
ATOM 2316 O O . TRP A 1 299 ? 30.766 -6.500 0.318 1.00 41.56 299 TRP A O 1
ATOM 2326 N N . GLY A 1 300 ? 29.419 -4.801 0.938 1.00 42.38 300 GLY A N 1
ATOM 2327 C CA . GLY A 1 300 ? 30.460 -3.858 1.345 1.00 42.38 300 GLY A CA 1
ATOM 2328 C C . GLY A 1 300 ? 30.743 -4.004 2.826 1.00 42.38 300 GLY A C 1
ATOM 2329 O O . GLY A 1 300 ? 29.748 -4.095 3.579 1.00 42.38 300 GLY A O 1
#

Nearest PDB structures (foldseek):
  6ukj-assembly1_A  TM=3.280E-01  e=7.301E-01  Plasmodium falciparum 7G8
  9bru-assembly1_k  TM=3.542E-01  e=1.812E+00  Mus musculus

pLDDT: mean 73.62, std 12.04, range [41.56, 91.38]

Foldseek 3Di:
DLVVLCVQVNPLQLLLLLLLLLVLLLVCCCPPLVQCVPQPPLLVCLLNVLSVLLSVLSVLSSVLVNVPDDGPHVVRSSVVSNVNSNVSNVVVVVLVLCLLLLHDLVVVLVVVVVVVVVVVVVVQQVVLVHDVSSVVVCVVCLQAVLVVVVVVVVVSVLSSQLSVLCLQQNSSQSVLLSSLVVVVVVVCCCQFVVVCPPDDPVSVVSNVVSNVSSVSSNVSSVVSGDDPVSVVSSLVVSVVSCVVVVNDSVSSVCSSVVHDPCPPPPDDDVVNVVVVVVVVCVSVVSVVSHDDDPTPRDDD

Secondary structure (DSSP, 8-state):
-HHHHHHHH-HHHHHHHHTHHHHHHHHHHHHHS-TTTTS-HHHHHHHHHHHHHHHHHHHHHHHHHHTT---S-HHHHHHHHHHHHHHHHHTHHHHHHHHHTT--HHHHHHHHHHHHHHHHHHHHHHHHTSHHHHHHHHHHTTTTTHHHHHHHHHHHHHHHHHHHHHHHH-HHHHHHHHTTHHHHHHHHHHHTS-TTTT--HHHHHHHHHHHHHHHHHHHHHHTT---HHHHHHHHHHHHHHHHHHT--HHHHHHHHTT--TT-S--PPPHHHHHHHHHHHHHHHHHHHHPPPP-------

Solvent-accessible surface area (backbone atoms only — not comparable to full-atom values): 15758 Å² total; per-residue (Å²): 84,57,69,52,6,36,70,35,44,31,65,56,50,27,56,37,40,38,45,47,15,42,58,44,26,33,52,48,26,38,72,77,65,49,48,66,75,81,48,58,69,72,36,51,45,20,36,54,48,12,49,51,37,26,44,51,11,37,44,47,42,20,55,68,52,51,82,76,62,93,55,96,45,53,68,61,12,51,53,23,14,47,50,34,11,49,51,64,11,52,53,50,53,62,53,50,56,43,46,47,57,34,52,51,67,68,60,52,51,51,56,50,50,54,51,48,54,52,52,52,48,55,49,49,26,61,75,51,74,31,66,66,53,40,51,52,53,50,65,75,42,43,40,55,52,32,59,62,50,51,51,51,52,55,45,55,56,49,50,53,52,38,48,49,32,28,69,77,63,30,54,56,42,17,46,49,52,54,61,50,55,54,59,54,52,47,52,46,38,48,47,53,64,46,76,59,73,91,60,57,73,67,55,55,51,45,46,53,49,16,52,50,33,28,52,49,11,41,48,35,31,65,76,39,62,84,51,77,72,53,55,55,51,49,51,52,53,21,48,55,46,17,67,73,70,73,45,60,64,68,59,27,51,36,38,72,73,69,43,66,92,70,74,64,82,77,73,82,48,72,65,55,52,50,51,52,49,51,54,49,49,52,54,50,51,32,54,73,56,34,63,82,75,94,68,69,71,57,88,124

Radius of gyration: 21.74 Å; Cα contacts (8 Å, |Δi|>4): 311; chains: 1; bounding box: 60×51×56 Å

Mean predicted aligned error: 10.95 Å